Protein AF-A0A5B0HDE7-F1 (afdb_monomer)

Foldseek 3Di:
DDPPPPPVVQDKDKAKDFQPAPVVVLLLLLVLLLLVLLVVQQVDPPPPDRPADDPPSGPCNLNVLSVQVCVFVVLQYFHVVQVVVVHGRFAWEAEQVRPDTFGDIDITIHGPSSLVRLQVVLVVLVCCVVPPCPDPSVVSLQVSQCSSADPDDDRDGSVVSSLSSQLVSQNRPPDDDPLSVVLNVQRVPDDGPYHRYDDPVNVVSQVVNLVSNCVSRPPPPDSPRDD

Sequence (227 aa):
MSNDDAADDVVARRVLVPDLGDELTEVLRQVEELLLTLAAWEEEPDCPGPFVLPAPLAGRGALDALRRIQDILVPTQTPSEMLDRGAQVGPRLVGPDGRYEHMPLRAVAIAVADLDALAAAAAVLGHTVATRPDTELAEAIAAGTEAAAPTYGPAPAPGDIIERLARLHGLLDLAVSDDTRQLITVLDRAGTTEPVVLDDTTEAAYQRLADRMNVMWGDGAASRFLY

pLDDT: mean 88.0, std 14.29, range [36.31, 98.5]

Solvent-accessible surface area (backbone atoms only — not comparable to full-atom values): 12707 Å² total; per-residue (Å²): 140,79,83,76,77,76,71,73,79,73,62,58,44,81,34,71,42,72,50,55,20,58,61,53,53,49,52,54,50,31,54,47,38,26,41,50,40,44,40,51,53,47,66,48,86,85,51,100,59,82,52,76,57,59,82,34,51,33,93,39,47,27,47,56,28,51,49,59,49,43,71,61,48,56,79,52,34,37,47,61,78,38,49,79,71,78,41,69,58,61,41,52,32,23,40,68,86,63,81,50,62,36,71,35,72,42,77,43,76,46,49,48,68,36,52,53,28,48,50,47,33,34,51,54,53,47,50,32,58,74,74,38,62,93,34,72,66,29,49,41,45,47,54,6,26,53,70,32,32,54,98,75,70,75,56,60,56,56,66,54,56,38,49,51,49,45,25,50,46,47,47,68,61,57,78,90,44,72,45,56,53,51,52,43,56,54,57,71,70,45,60,70,81,52,68,41,67,30,49,73,69,55,42,55,29,46,53,58,48,34,54,54,44,37,69,41,65,48,90,84,75,76,71,84,53,72,102

Nearest PDB structures (foldseek):
  3i76-assembly3_C  TM=2.549E-01  e=4.611E+00  Bacillus subtilis
  3i76-assembly1_A  TM=2.465E-01  e=6.849E+00  Bacillus subtilis

Radius of gyration: 19.75 Å; Cα contacts (8 Å, |Δi|>4): 307; chains: 1; bounding box: 45×59×61 Å

Structure (mmCIF, N/CA/C/O backbone):
data_AF-A0A5B0HDE7-F1
#
_entry.id   AF-A0A5B0HDE7-F1
#
loop_
_atom_site.group_PDB
_atom_site.id
_atom_site.type_symbol
_atom_site.label_atom_id
_atom_site.label_alt_id
_atom_site.label_comp_id
_atom_site.label_asym_id
_atom_site.label_entity_id
_atom_site.label_seq_id
_atom_site.pdbx_PDB_ins_code
_atom_site.Cartn_x
_atom_site.Cartn_y
_atom_site.Cartn_z
_atom_site.occupancy
_atom_site.B_iso_or_equiv
_atom_site.auth_seq_id
_atom_site.auth_comp_id
_atom_site.auth_asym_id
_atom_site.auth_atom_id
_atom_site.pdbx_PDB_model_num
ATOM 1 N N . MET A 1 1 ? 8.471 -40.422 14.238 1.00 39.47 1 MET A N 1
ATOM 2 C CA . MET A 1 1 ? 8.325 -38.959 14.337 1.00 39.47 1 MET A CA 1
ATOM 3 C C . MET A 1 1 ? 9.003 -38.367 13.119 1.00 39.47 1 MET A C 1
ATOM 5 O O . MET A 1 1 ? 10.196 -38.110 13.168 1.00 39.47 1 MET A O 1
ATOM 9 N N . SER A 1 2 ? 8.265 -38.269 12.017 1.00 38.97 2 SER A N 1
ATOM 10 C CA . SER A 1 2 ? 8.652 -37.424 10.891 1.00 38.97 2 SER A CA 1
ATOM 11 C C . SER A 1 2 ? 7.744 -36.211 10.986 1.00 38.97 2 SER A C 1
ATOM 13 O O . SER A 1 2 ? 6.532 -36.362 10.850 1.00 38.97 2 SER A O 1
ATOM 15 N N . ASN A 1 3 ? 8.319 -35.065 11.343 1.00 40.31 3 ASN A N 1
ATOM 16 C CA . ASN A 1 3 ? 7.672 -33.780 11.133 1.00 40.31 3 ASN A CA 1
ATOM 17 C C . ASN A 1 3 ? 7.698 -33.551 9.625 1.00 40.31 3 ASN A C 1
ATOM 19 O O . ASN A 1 3 ? 8.753 -33.266 9.065 1.00 40.31 3 ASN A O 1
ATOM 23 N N . ASP A 1 4 ? 6.555 -33.776 8.987 1.00 41.12 4 ASP A N 1
ATOM 24 C CA . ASP A 1 4 ? 6.241 -33.134 7.719 1.00 41.12 4 ASP A CA 1
ATOM 25 C C . ASP A 1 4 ? 6.125 -31.641 8.043 1.00 41.12 4 ASP A C 1
ATOM 27 O O . ASP A 1 4 ? 5.147 -31.203 8.653 1.00 41.12 4 ASP A O 1
ATOM 31 N N . ASP A 1 5 ? 7.174 -30.885 7.722 1.00 40.81 5 ASP A N 1
ATOM 32 C CA . ASP A 1 5 ? 7.070 -29.444 7.522 1.00 40.81 5 ASP A CA 1
ATOM 33 C C . ASP A 1 5 ? 6.102 -29.256 6.353 1.00 40.81 5 ASP A C 1
ATOM 35 O O . ASP A 1 5 ? 6.481 -29.293 5.180 1.00 40.81 5 ASP A O 1
ATOM 39 N N . ALA A 1 6 ? 4.821 -29.094 6.677 1.00 39.97 6 ALA A N 1
ATOM 40 C CA . ALA A 1 6 ? 3.899 -28.407 5.800 1.00 39.97 6 ALA A CA 1
ATOM 41 C C . ALA A 1 6 ? 4.407 -26.966 5.716 1.00 39.97 6 ALA A C 1
ATOM 43 O O . ALA A 1 6 ? 4.020 -26.108 6.507 1.00 39.97 6 ALA A O 1
ATOM 44 N N . ALA A 1 7 ? 5.344 -26.726 4.796 1.00 45.28 7 ALA A N 1
ATOM 45 C CA . ALA A 1 7 ? 5.543 -25.408 4.236 1.00 45.28 7 ALA A CA 1
ATOM 46 C C . ALA A 1 7 ? 4.184 -25.020 3.654 1.00 45.28 7 ALA A C 1
ATOM 48 O O . ALA A 1 7 ? 3.805 -25.480 2.578 1.00 45.28 7 ALA A O 1
ATOM 49 N N . ASP A 1 8 ? 3.406 -24.297 4.454 1.00 45.91 8 ASP A N 1
ATOM 50 C CA . ASP A 1 8 ? 2.198 -23.630 4.011 1.00 45.91 8 ASP A CA 1
ATOM 51 C C . ASP A 1 8 ? 2.656 -22.758 2.845 1.00 45.91 8 ASP A C 1
ATOM 53 O O . ASP A 1 8 ? 3.470 -21.848 3.024 1.00 45.91 8 ASP A O 1
ATOM 57 N N . ASP A 1 9 ? 2.302 -23.167 1.629 1.00 55.75 9 ASP A N 1
ATOM 58 C CA . ASP A 1 9 ? 2.781 -22.542 0.404 1.00 55.75 9 ASP A CA 1
ATOM 59 C C . ASP A 1 9 ? 2.130 -21.161 0.358 1.00 55.75 9 ASP A C 1
ATOM 61 O O . ASP A 1 9 ? 0.981 -21.003 -0.062 1.00 55.75 9 ASP A O 1
ATOM 65 N N . VAL A 1 10 ? 2.815 -20.171 0.936 1.00 74.19 10 VAL A N 1
ATOM 66 C CA . VAL A 1 10 ? 2.314 -18.806 1.038 1.00 74.19 10 VAL A CA 1
ATOM 67 C C . VAL A 1 10 ? 2.105 -18.314 -0.384 1.00 74.19 10 VAL A C 1
ATOM 69 O O . VAL A 1 10 ? 3.058 -18.015 -1.105 1.00 74.19 10 VAL A O 1
ATOM 72 N N . VAL A 1 11 ? 0.839 -18.236 -0.795 1.00 88.94 11 VAL A N 1
ATOM 73 C CA . VAL A 1 11 ? 0.466 -17.757 -2.123 1.00 88.94 11 VAL A CA 1
ATOM 74 C C . VAL A 1 11 ? 0.867 -16.288 -2.216 1.00 88.94 11 VAL A C 1
ATOM 76 O O . VAL A 1 11 ? 0.200 -15.400 -1.681 1.00 88.94 11 VAL A O 1
ATOM 79 N N . ALA A 1 12 ? 1.991 -16.037 -2.880 1.00 91.44 12 ALA A N 1
ATOM 80 C CA . ALA A 1 12 ? 2.527 -14.707 -3.107 1.00 91.44 12 ALA A CA 1
ATOM 81 C C . ALA A 1 12 ? 2.224 -14.239 -4.530 1.00 91.44 12 ALA A C 1
ATOM 83 O O . ALA A 1 12 ? 2.326 -14.996 -5.499 1.00 91.44 12 ALA A O 1
ATOM 84 N N . ARG A 1 13 ? 1.889 -12.955 -4.667 1.00 92.50 13 ARG A N 1
ATOM 85 C CA . ARG A 1 13 ? 1.718 -12.299 -5.962 1.00 92.50 13 ARG A CA 1
ATOM 86 C C . ARG A 1 13 ? 2.885 -11.375 -6.268 1.00 92.50 13 ARG A C 1
ATOM 88 O O . ARG A 1 13 ? 3.421 -10.713 -5.383 1.00 92.50 13 ARG A O 1
ATOM 95 N N . ARG A 1 14 ? 3.254 -11.307 -7.547 1.00 94.56 14 ARG A N 1
ATOM 96 C CA . ARG A 1 14 ? 4.249 -10.355 -8.052 1.00 94.56 14 ARG A CA 1
ATOM 97 C C . ARG A 1 14 ? 3.569 -9.014 -8.316 1.00 94.56 14 ARG A C 1
ATOM 99 O O . ARG A 1 14 ? 2.634 -8.955 -9.111 1.00 94.56 14 ARG A O 1
ATOM 106 N N . VAL A 1 15 ? 4.046 -7.962 -7.661 1.00 94.31 15 VAL A N 1
ATOM 107 C CA . VAL A 1 15 ? 3.510 -6.597 -7.733 1.00 94.31 15 VAL A CA 1
ATOM 108 C C . VAL A 1 15 ? 4.609 -5.661 -8.220 1.00 94.31 15 VAL A C 1
ATOM 110 O O . VAL A 1 15 ? 5.767 -5.809 -7.831 1.00 94.31 15 VAL A O 1
ATOM 113 N N . LEU A 1 16 ? 4.251 -4.707 -9.080 1.00 95.19 16 LEU A N 1
ATOM 114 C CA . LEU A 1 16 ? 5.128 -3.601 -9.457 1.00 95.19 16 LEU A CA 1
ATOM 115 C C . LEU A 1 16 ? 4.849 -2.419 -8.539 1.00 95.19 16 LEU A C 1
ATOM 117 O O . LEU A 1 16 ? 3.719 -1.941 -8.478 1.00 95.19 16 LEU A O 1
ATOM 121 N N . VAL A 1 17 ? 5.881 -1.960 -7.846 1.00 94.44 17 VAL A N 1
ATOM 122 C CA . VAL A 1 17 ? 5.806 -0.871 -6.874 1.00 94.44 17 VAL A CA 1
ATOM 123 C C . VAL A 1 17 ? 6.596 0.315 -7.419 1.00 94.44 17 VAL A C 1
ATOM 125 O O . VAL A 1 17 ? 7.764 0.127 -7.777 1.00 94.44 17 VAL A O 1
ATOM 128 N N . PRO A 1 18 ? 5.994 1.512 -7.518 1.00 94.44 18 PRO A N 1
ATOM 129 C CA . PRO A 1 18 ? 6.734 2.717 -7.851 1.00 94.44 18 P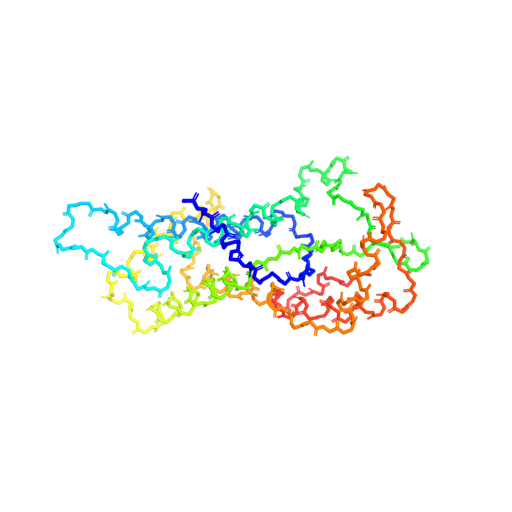RO A CA 1
ATOM 130 C C . PRO A 1 18 ? 7.637 3.153 -6.699 1.00 94.44 18 PRO A C 1
ATOM 132 O O . PRO A 1 18 ? 7.297 2.994 -5.526 1.00 94.44 18 PRO A O 1
ATOM 135 N N . ASP A 1 19 ? 8.785 3.720 -7.046 1.00 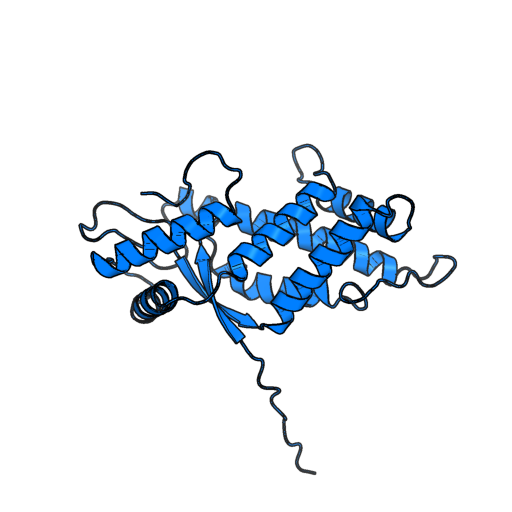93.69 19 ASP A N 1
ATOM 136 C CA . ASP A 1 19 ? 9.636 4.415 -6.088 1.00 93.69 19 ASP A CA 1
ATOM 137 C C . ASP A 1 19 ? 9.043 5.797 -5.783 1.00 93.69 19 ASP A C 1
ATOM 139 O O . ASP A 1 19 ? 9.194 6.748 -6.542 1.00 93.69 19 ASP A O 1
ATOM 143 N N . LEU A 1 20 ? 8.306 5.889 -4.685 1.00 93.06 20 LEU A N 1
ATOM 144 C CA . LEU A 1 20 ? 7.695 7.115 -4.176 1.00 93.06 20 LEU A CA 1
ATOM 145 C C . LEU A 1 20 ? 8.531 7.742 -3.049 1.00 93.06 20 LEU A C 1
ATOM 147 O O . LEU A 1 20 ? 8.117 8.744 -2.462 1.00 93.06 20 LEU A O 1
ATOM 151 N N . GLY A 1 21 ? 9.692 7.154 -2.743 1.00 93.06 21 GLY A N 1
ATOM 152 C CA . GLY A 1 21 ? 10.605 7.614 -1.707 1.00 93.06 21 GLY A CA 1
ATOM 153 C C . GLY A 1 21 ? 9.925 7.807 -0.353 1.00 93.06 21 GLY A C 1
ATOM 154 O O . GLY A 1 21 ? 9.192 6.942 0.136 1.00 93.06 21 GLY A O 1
ATOM 155 N N . ASP A 1 22 ? 10.161 8.979 0.236 1.00 91.44 22 ASP A N 1
ATOM 156 C CA . ASP A 1 22 ? 9.691 9.326 1.580 1.00 91.44 22 ASP A CA 1
ATOM 157 C C . ASP A 1 22 ? 8.159 9.386 1.699 1.00 91.44 22 ASP A C 1
ATOM 159 O O . ASP A 1 22 ? 7.612 9.266 2.790 1.00 91.44 22 ASP A O 1
ATOM 163 N N . GLU A 1 23 ? 7.436 9.548 0.588 1.00 91.38 23 GLU A N 1
ATOM 164 C CA . GLU A 1 23 ? 5.974 9.603 0.605 1.00 91.38 23 GLU A CA 1
ATOM 165 C C . GLU A 1 23 ? 5.359 8.251 0.984 1.00 91.38 23 GLU A C 1
ATOM 167 O O . GLU A 1 23 ? 4.483 8.185 1.848 1.00 91.38 23 GLU A O 1
ATOM 172 N N . LEU A 1 24 ? 5.818 7.161 0.355 1.00 93.12 24 LEU A N 1
ATOM 173 C CA . LEU A 1 24 ? 5.311 5.823 0.662 1.00 93.12 24 LEU A CA 1
ATOM 174 C C . LEU A 1 24 ? 5.738 5.393 2.063 1.00 93.12 24 LEU A C 1
ATOM 176 O O . LEU A 1 24 ? 4.930 4.822 2.797 1.00 93.12 24 LEU A O 1
ATOM 180 N N . THR A 1 25 ? 6.988 5.666 2.444 1.00 94.06 25 THR A N 1
ATOM 181 C CA . THR A 1 25 ? 7.496 5.292 3.768 1.00 94.06 25 THR A CA 1
ATOM 182 C C . THR A 1 25 ? 6.785 6.061 4.880 1.00 94.06 25 THR A C 1
ATOM 184 O O . THR A 1 25 ? 6.468 5.463 5.907 1.00 94.06 25 THR A O 1
ATOM 187 N N . GLU A 1 26 ? 6.428 7.328 4.664 1.00 92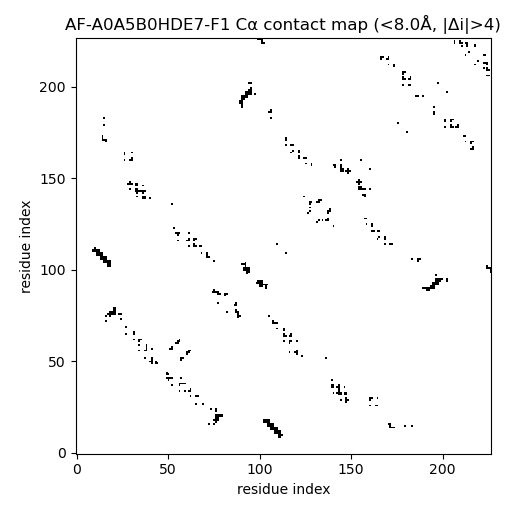.31 26 GLU A N 1
ATOM 188 C CA . GLU A 1 26 ? 5.633 8.104 5.617 1.00 92.31 26 GLU A CA 1
ATOM 189 C C . GLU A 1 26 ? 4.204 7.562 5.754 1.00 92.31 26 GLU A C 1
ATOM 191 O O . GLU A 1 26 ? 3.717 7.408 6.874 1.00 92.31 26 GLU A O 1
ATOM 196 N N . VAL A 1 27 ? 3.538 7.196 4.651 1.00 93.00 27 VAL A N 1
ATOM 197 C CA . VAL A 1 27 ? 2.214 6.545 4.717 1.00 93.00 27 VAL A CA 1
ATOM 198 C C . VAL A 1 27 ? 2.293 5.233 5.496 1.00 93.00 27 VAL A C 1
ATOM 200 O O . VAL A 1 27 ? 1.474 4.989 6.381 1.00 93.00 27 VAL A O 1
ATOM 203 N N . LEU A 1 28 ? 3.293 4.398 5.207 1.00 95.94 28 LEU A N 1
ATOM 204 C CA . LEU A 1 28 ? 3.505 3.137 5.916 1.00 95.94 28 LEU A CA 1
ATOM 205 C C . LEU A 1 28 ? 3.740 3.357 7.416 1.00 95.94 28 LEU A C 1
ATOM 207 O O . LEU A 1 28 ? 3.175 2.619 8.220 1.00 95.94 28 LEU A O 1
ATOM 211 N N . ARG A 1 29 ? 4.528 4.372 7.790 1.00 95.69 29 ARG A N 1
ATOM 212 C CA . ARG A 1 29 ? 4.791 4.743 9.188 1.00 95.69 29 ARG A CA 1
ATOM 213 C C . ARG A 1 29 ? 3.516 5.191 9.904 1.00 95.69 29 ARG A C 1
ATOM 215 O O . ARG A 1 29 ? 3.259 4.758 11.021 1.00 95.69 29 ARG A O 1
ATOM 222 N N . GLN A 1 30 ? 2.708 6.040 9.268 1.00 95.19 30 GLN A N 1
ATOM 223 C CA . GLN A 1 30 ? 1.456 6.542 9.845 1.00 95.19 30 GLN A CA 1
ATOM 224 C C . GLN A 1 30 ? 0.445 5.419 10.095 1.00 95.19 30 GLN A C 1
ATOM 226 O O . GLN A 1 30 ? -0.174 5.364 11.156 1.00 95.19 30 GLN A O 1
ATOM 231 N N . VAL A 1 31 ? 0.291 4.505 9.132 1.00 96.50 31 VAL A N 1
ATOM 232 C CA . VAL A 1 31 ? -0.585 3.338 9.301 1.00 96.50 31 VAL A CA 1
ATOM 233 C C . VAL A 1 31 ? -0.047 2.416 10.396 1.00 96.50 31 VAL A C 1
ATOM 235 O O . VAL A 1 31 ? -0.835 1.901 11.187 1.00 96.50 31 VAL A O 1
ATOM 238 N N . GLU A 1 32 ? 1.271 2.214 10.478 1.00 97.62 32 GLU A N 1
ATOM 239 C CA . GLU A 1 32 ? 1.854 1.387 11.536 1.00 97.62 32 GLU A CA 1
ATOM 240 C C . GLU A 1 32 ? 1.578 1.964 12.920 1.00 97.62 32 GLU A C 1
ATOM 242 O O . GLU A 1 32 ? 1.137 1.225 13.793 1.00 97.62 32 GLU A O 1
ATOM 247 N N . GLU A 1 33 ? 1.766 3.269 13.108 1.00 97.00 33 GLU A N 1
ATOM 248 C CA . GLU A 1 33 ? 1.521 3.938 14.388 1.00 97.00 33 GLU A CA 1
ATOM 249 C C . GLU A 1 33 ? 0.047 3.842 14.818 1.00 97.00 33 GLU A C 1
ATOM 251 O O . GLU A 1 33 ? -0.260 3.539 15.976 1.00 97.00 33 GLU A O 1
ATOM 256 N N . LEU A 1 34 ? -0.880 3.996 13.865 1.00 96.62 34 LEU A N 1
ATOM 257 C CA . LEU A 1 34 ? -2.303 3.755 14.100 1.00 96.62 34 LEU A CA 1
ATOM 258 C C . LEU A 1 34 ? -2.553 2.313 14.574 1.00 96.62 34 LEU A C 1
ATOM 260 O O . LEU A 1 34 ? -3.206 2.102 15.596 1.00 96.62 34 LEU A O 1
ATOM 264 N N . LEU A 1 35 ? -2.035 1.313 13.856 1.00 97.44 35 LEU A N 1
ATOM 265 C CA . LEU A 1 35 ? -2.240 -0.100 14.198 1.00 97.44 35 LEU A CA 1
ATOM 266 C C . LEU A 1 35 ? -1.532 -0.503 15.503 1.00 97.44 35 LEU A C 1
ATOM 268 O O . LEU A 1 35 ? -2.035 -1.359 16.231 1.00 97.44 35 LEU A O 1
ATOM 272 N N . LEU A 1 36 ? -0.394 0.117 15.818 1.00 97.19 36 LEU A N 1
ATOM 273 C CA . LEU A 1 36 ?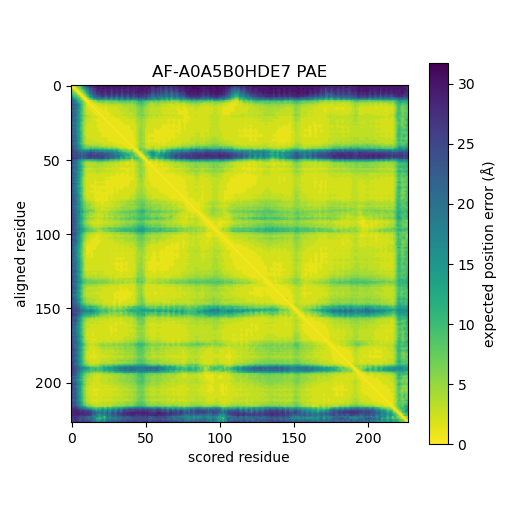 0.315 -0.043 17.085 1.00 97.19 36 LEU A CA 1
ATOM 274 C C . LEU A 1 36 ? -0.503 0.478 18.256 1.00 97.19 36 LEU A C 1
ATOM 276 O O . LEU A 1 36 ? -0.614 -0.208 19.270 1.00 97.19 36 LEU A O 1
ATOM 280 N N . THR A 1 37 ? -1.110 1.652 18.097 1.00 95.50 37 THR A N 1
ATOM 281 C CA . THR A 1 37 ? -1.981 2.222 19.124 1.00 95.50 37 THR A CA 1
ATOM 282 C C . THR A 1 37 ? -3.183 1.317 19.374 1.00 95.50 37 THR A C 1
ATOM 284 O O . THR A 1 37 ? -3.487 1.011 20.521 1.00 95.50 37 THR A O 1
ATOM 287 N N . LEU A 1 38 ? -3.817 0.800 18.317 1.00 95.00 38 LEU A N 1
ATOM 288 C CA . LEU A 1 38 ? -4.924 -0.151 18.459 1.00 95.00 38 LEU A CA 1
ATOM 289 C C . LEU A 1 38 ? -4.499 -1.424 19.204 1.00 95.00 38 LEU A C 1
ATOM 291 O O . LEU A 1 38 ? -5.200 -1.857 20.115 1.00 95.00 38 LEU A O 1
ATOM 295 N N . ALA A 1 39 ? -3.343 -1.998 18.860 1.00 94.62 39 ALA A N 1
ATOM 296 C CA . ALA A 1 39 ? -2.812 -3.164 19.563 1.00 94.62 39 ALA A CA 1
ATOM 297 C C . ALA A 1 39 ? -2.553 -2.871 21.051 1.00 94.62 39 ALA A C 1
ATOM 299 O O . ALA A 1 39 ? -2.894 -3.688 21.900 1.00 94.62 39 ALA A O 1
ATOM 300 N N . ALA A 1 40 ? -2.013 -1.693 21.378 1.00 92.81 40 ALA A N 1
ATOM 301 C CA . ALA A 1 40 ? -1.776 -1.291 22.763 1.00 92.81 40 ALA A CA 1
ATOM 302 C C . ALA A 1 40 ? -3.078 -1.182 23.573 1.00 92.81 40 ALA A C 1
ATOM 304 O O . ALA A 1 40 ? -3.101 -1.588 24.730 1.00 92.81 40 ALA A O 1
ATOM 305 N N . TRP A 1 41 ? -4.160 -0.691 22.961 1.00 91.12 41 TRP A N 1
ATOM 306 C CA . TRP A 1 41 ? -5.479 -0.636 23.599 1.00 91.12 41 TRP A CA 1
ATOM 307 C C . TRP A 1 41 ? -6.056 -2.031 23.875 1.00 91.12 41 TRP A C 1
ATOM 309 O O . TRP A 1 41 ? -6.665 -2.247 24.917 1.00 91.12 41 TRP A O 1
ATOM 319 N N . GLU A 1 42 ? -5.871 -2.993 22.964 1.00 90.25 42 GLU A N 1
ATOM 320 C CA . GLU A 1 42 ? -6.303 -4.387 23.182 1.00 90.25 42 GLU A CA 1
ATOM 321 C C . GLU A 1 42 ? -5.501 -5.069 24.307 1.00 90.25 42 GLU A C 1
ATOM 323 O O . GLU A 1 42 ? -6.026 -5.916 25.032 1.00 90.25 42 GLU A O 1
ATOM 328 N N . GLU A 1 43 ? -4.233 -4.684 24.468 1.00 87.56 43 GLU A N 1
ATOM 329 C CA . GLU A 1 43 ? -3.313 -5.218 25.476 1.00 87.56 43 GLU A CA 1
ATOM 330 C C . GLU A 1 43 ? -3.418 -4.509 26.845 1.00 87.56 43 GLU A C 1
ATOM 332 O O . GLU A 1 43 ? -2.796 -4.970 27.808 1.00 87.56 43 GLU A O 1
ATOM 337 N N . GLU A 1 44 ? -4.193 -3.422 26.968 1.00 82.62 44 GLU A N 1
ATOM 338 C CA . GLU A 1 44 ? -4.274 -2.623 28.195 1.00 82.62 44 GLU A CA 1
ATOM 339 C C . GLU A 1 44 ? -5.003 -3.385 29.327 1.00 82.62 44 GLU A C 1
ATOM 341 O O . GLU A 1 44 ? -6.200 -3.674 29.233 1.00 82.62 44 GLU A O 1
ATOM 346 N N . PRO A 1 45 ? -4.309 -3.728 30.433 1.00 63.31 45 PRO A N 1
ATOM 347 C CA . PRO A 1 45 ? -4.837 -4.648 31.443 1.00 63.31 45 PRO A CA 1
ATOM 348 C C . PRO A 1 45 ? -5.874 -4.021 32.390 1.00 63.31 45 PRO A C 1
ATOM 350 O O . PRO A 1 45 ? -6.580 -4.761 33.078 1.00 63.31 45 PRO A O 1
ATOM 353 N N . ASP A 1 46 ? -5.959 -2.687 32.445 1.00 65.25 46 ASP A N 1
ATOM 354 C CA . ASP A 1 46 ? -6.694 -1.942 33.478 1.00 65.25 46 ASP A CA 1
ATOM 355 C C . ASP A 1 46 ? -8.018 -1.312 32.986 1.00 65.25 46 ASP A C 1
ATOM 357 O O . ASP A 1 46 ? -8.714 -0.639 33.754 1.00 65.25 46 ASP A O 1
ATOM 361 N N . CYS A 1 47 ? -8.424 -1.560 31.735 1.00 59.56 47 CYS A N 1
ATOM 362 C CA . CYS A 1 47 ? -9.735 -1.149 31.225 1.00 59.56 47 CYS A CA 1
ATOM 363 C C . CYS A 1 47 ? -10.867 -2.036 31.794 1.00 59.56 47 CYS A C 1
ATOM 365 O O . CYS A 1 47 ? -10.682 -3.242 31.989 1.00 59.56 47 CYS A O 1
ATOM 367 N N . PRO A 1 48 ? -12.062 -1.481 32.090 1.00 54.31 48 PRO A N 1
ATOM 368 C CA . PRO A 1 48 ? -13.191 -2.236 32.635 1.00 54.31 48 PRO A CA 1
ATOM 369 C C . PRO A 1 48 ? -13.814 -3.167 31.575 1.00 54.31 48 PRO A C 1
ATOM 371 O O . PRO A 1 48 ? -14.881 -2.899 31.032 1.00 54.31 48 PRO A O 1
ATOM 374 N N . GLY A 1 49 ? -13.148 -4.297 31.327 1.00 59.69 49 GLY A N 1
ATOM 375 C CA . GLY A 1 49 ? -13.467 -5.290 30.298 1.00 59.69 49 GLY A CA 1
ATOM 376 C C . GLY A 1 49 ? -12.391 -5.319 29.204 1.00 59.69 49 GLY A C 1
ATOM 377 O O . GLY A 1 49 ? -11.823 -4.272 28.906 1.00 59.69 49 GLY A O 1
ATOM 378 N N . PRO A 1 50 ? -12.077 -6.490 28.613 1.00 67.19 50 PRO A N 1
ATOM 379 C CA . PRO A 1 50 ? -11.091 -6.548 27.541 1.00 67.19 50 PRO A CA 1
ATOM 380 C C . PRO A 1 50 ? -11.630 -5.755 26.348 1.00 67.19 50 PRO A C 1
ATOM 382 O O . PRO A 1 50 ? -12.698 -6.083 25.823 1.00 67.19 50 PRO A O 1
ATOM 385 N N . PHE A 1 51 ? -10.917 -4.711 25.931 1.00 82.06 51 PHE A N 1
ATOM 386 C CA . PHE A 1 51 ? -11.192 -4.034 24.672 1.00 82.06 51 PHE A CA 1
ATOM 387 C C . PHE A 1 51 ? -10.851 -5.007 23.538 1.00 82.06 51 PHE A C 1
ATOM 389 O O . PHE A 1 51 ? -9.692 -5.211 23.198 1.00 82.06 51 PHE A O 1
ATOM 396 N N . VAL A 1 52 ? -11.866 -5.693 23.007 1.00 87.25 52 VAL A N 1
ATOM 397 C CA . VAL A 1 52 ? -11.680 -6.707 21.961 1.00 87.25 52 VAL A CA 1
ATOM 398 C C . VAL A 1 52 ? -11.815 -6.049 20.601 1.00 87.25 52 VAL A C 1
ATOM 400 O O . VAL A 1 52 ? -12.907 -5.626 20.204 1.00 87.25 52 VAL A O 1
ATOM 403 N N . LEU A 1 53 ? -10.715 -6.012 19.857 1.00 92.19 53 LEU A N 1
ATOM 404 C CA . LEU A 1 53 ? -10.739 -5.538 18.485 1.00 92.19 53 LEU A CA 1
ATOM 405 C C . LEU A 1 53 ? -11.465 -6.547 17.576 1.00 92.19 53 LEU A C 1
ATOM 407 O O . LEU A 1 53 ? -11.474 -7.754 17.826 1.00 92.19 53 LEU A O 1
ATOM 411 N N . PRO A 1 54 ? -12.096 -6.093 16.484 1.00 94.44 54 PRO A N 1
ATOM 412 C CA . PRO A 1 54 ? -12.559 -6.991 15.434 1.00 94.44 54 PRO A CA 1
ATOM 413 C C . PRO A 1 54 ? -11.377 -7.518 14.606 1.00 94.44 54 PRO A C 1
ATOM 415 O O . PRO A 1 54 ? -10.378 -6.827 14.407 1.00 94.44 54 PRO A O 1
ATOM 418 N N . ALA A 1 55 ? -11.502 -8.717 14.036 1.00 94.06 55 ALA A N 1
ATOM 419 C CA . ALA A 1 55 ? -10.571 -9.159 12.997 1.00 94.06 55 ALA A CA 1
ATOM 420 C C . ALA A 1 55 ? -10.649 -8.221 11.766 1.00 94.06 55 ALA A C 1
ATOM 422 O O . ALA A 1 55 ? -11.749 -7.774 11.425 1.00 94.06 55 ALA A O 1
ATOM 423 N N . PRO A 1 56 ? -9.527 -7.929 11.080 1.00 96.06 56 PRO A N 1
ATOM 424 C CA . PRO A 1 56 ? -8.170 -8.438 11.323 1.00 96.06 56 PRO A CA 1
ATOM 425 C C . PRO A 1 56 ? -7.328 -7.586 12.298 1.00 96.06 56 PRO A C 1
ATOM 427 O O . PRO A 1 56 ? -6.127 -7.811 12.406 1.00 96.06 56 PRO A O 1
ATOM 430 N N . LEU A 1 57 ? -7.911 -6.593 12.978 1.00 96.81 57 LEU A N 1
ATOM 431 C CA . LEU A 1 57 ? -7.181 -5.727 13.916 1.00 96.81 57 LEU A CA 1
ATOM 432 C C . LEU A 1 57 ? -6.783 -6.485 15.194 1.00 96.81 57 LEU A C 1
ATOM 434 O O . LEU A 1 57 ? -5.697 -6.266 15.722 1.00 96.81 57 LEU A O 1
ATOM 438 N N . ALA A 1 58 ? -7.644 -7.405 15.636 1.00 94.94 58 ALA A N 1
ATOM 439 C CA . ALA A 1 58 ? -7.409 -8.267 16.791 1.00 94.94 58 ALA A CA 1
ATOM 440 C C . ALA A 1 58 ? -6.126 -9.090 16.688 1.00 94.94 58 ALA A C 1
ATOM 442 O O . ALA A 1 58 ? -5.782 -9.606 15.617 1.00 94.94 58 ALA A O 1
ATOM 443 N N . GLY A 1 59 ? -5.450 -9.264 17.823 1.00 93.94 59 GLY A N 1
ATOM 444 C CA . GLY A 1 59 ? -4.253 -10.089 17.938 1.00 93.94 59 GLY A CA 1
ATOM 445 C C . GLY A 1 59 ? -3.125 -9.623 17.022 1.00 93.94 59 GLY A C 1
ATOM 446 O O . GLY A 1 59 ? -2.316 -10.444 16.597 1.00 93.94 59 GLY A O 1
ATOM 447 N N . ARG A 1 60 ? -3.094 -8.324 16.687 1.00 96.56 60 ARG A N 1
ATOM 448 C CA . ARG A 1 60 ? -2.083 -7.689 15.825 1.00 96.56 60 ARG A CA 1
ATOM 449 C C . ARG A 1 60 ? -2.076 -8.179 14.372 1.00 96.56 60 ARG A C 1
ATOM 451 O O . ARG A 1 60 ? -1.134 -7.875 13.647 1.00 96.56 60 ARG A O 1
ATOM 458 N N . GLY A 1 61 ? -3.121 -8.865 13.901 1.00 97.50 61 GLY A N 1
ATOM 459 C CA . GLY A 1 61 ? -3.141 -9.480 12.565 1.00 97.50 61 GLY A CA 1
ATOM 460 C C . GLY A 1 61 ? -2.825 -8.503 11.422 1.00 97.50 61 GLY A C 1
ATOM 461 O O . GLY A 1 61 ? -1.943 -8.762 10.602 1.00 97.50 61 GLY A O 1
ATOM 462 N N . ALA A 1 62 ? -3.497 -7.350 11.397 1.00 97.88 62 ALA A N 1
ATOM 463 C CA . ALA A 1 62 ? -3.250 -6.295 10.413 1.00 97.88 62 ALA A CA 1
ATOM 464 C C . ALA A 1 62 ? -1.877 -5.617 10.586 1.00 97.88 62 ALA A C 1
ATOM 466 O O . ALA A 1 62 ? -1.236 -5.278 9.593 1.00 97.88 62 ALA A O 1
ATOM 467 N N . LEU A 1 63 ? -1.413 -5.436 11.828 1.00 98.31 63 LEU A N 1
ATOM 468 C CA . LEU A 1 63 ? -0.107 -4.834 12.124 1.00 98.31 63 LEU A CA 1
ATOM 469 C C . LEU A 1 63 ? 1.037 -5.725 11.628 1.00 98.31 63 LEU A C 1
ATOM 471 O O . LEU A 1 63 ? 1.973 -5.246 10.992 1.00 98.31 63 LEU A O 1
ATOM 475 N N . ASP A 1 64 ? 0.950 -7.026 11.880 1.00 98.50 64 ASP A N 1
ATOM 476 C CA . ASP A 1 64 ? 1.966 -7.980 11.451 1.00 98.50 64 ASP A CA 1
ATOM 477 C C . ASP A 1 64 ? 1.987 -8.124 9.922 1.00 98.50 64 ASP A C 1
ATOM 479 O O . ASP A 1 64 ? 3.063 -8.233 9.331 1.00 98.50 64 ASP A O 1
ATOM 483 N N . ALA A 1 65 ? 0.819 -8.074 9.269 1.00 98.19 65 ALA A N 1
ATOM 484 C CA . ALA A 1 65 ? 0.722 -8.015 7.810 1.00 98.19 65 ALA A CA 1
ATOM 485 C C . ALA A 1 65 ? 1.372 -6.744 7.243 1.00 98.19 65 ALA A C 1
ATOM 487 O O . ALA A 1 65 ? 2.166 -6.825 6.303 1.00 98.19 65 ALA A O 1
ATOM 488 N N . LEU A 1 66 ? 1.099 -5.578 7.843 1.00 98.25 66 LEU A N 1
ATOM 489 C CA . LEU A 1 66 ? 1.720 -4.318 7.436 1.00 98.25 66 LEU A CA 1
ATOM 490 C C . LEU A 1 66 ? 3.243 -4.385 7.542 1.00 98.25 66 LEU A C 1
ATOM 492 O O . LEU A 1 66 ? 3.923 -3.981 6.607 1.00 98.25 66 LEU A O 1
ATOM 496 N N . ARG A 1 67 ? 3.781 -4.913 8.643 1.00 98.50 67 ARG A N 1
ATOM 497 C CA . ARG A 1 67 ? 5.233 -5.011 8.862 1.00 98.50 67 ARG A CA 1
ATOM 498 C C . ARG A 1 67 ? 5.923 -5.905 7.848 1.00 98.50 67 ARG A C 1
ATOM 500 O O . ARG A 1 67 ? 6.939 -5.515 7.285 1.00 98.50 67 ARG A O 1
ATOM 507 N N . ARG A 1 68 ? 5.330 -7.060 7.533 1.00 98.44 68 ARG A N 1
ATOM 508 C CA . ARG A 1 68 ? 5.833 -7.917 6.447 1.00 98.44 68 ARG A CA 1
ATOM 509 C C . ARG A 1 68 ? 5.840 -7.181 5.109 1.00 98.44 68 ARG A C 1
ATOM 511 O O . ARG A 1 68 ? 6.800 -7.290 4.354 1.00 98.44 68 ARG A O 1
ATOM 518 N N . ILE A 1 69 ? 4.796 -6.401 4.825 1.00 98.06 69 ILE A N 1
ATOM 519 C CA . ILE A 1 69 ? 4.740 -5.559 3.626 1.00 98.06 69 ILE A CA 1
ATOM 520 C C . ILE A 1 69 ? 5.810 -4.458 3.679 1.00 98.06 69 ILE A C 1
ATOM 522 O O . ILE A 1 69 ? 6.504 -4.252 2.690 1.00 98.06 69 ILE A O 1
ATOM 526 N N . GLN A 1 70 ? 6.009 -3.782 4.809 1.00 98.06 70 GLN A N 1
ATOM 527 C CA . GLN A 1 70 ? 7.051 -2.765 4.977 1.00 98.06 70 GLN A CA 1
ATOM 528 C C . GLN A 1 70 ? 8.455 -3.335 4.738 1.00 98.06 70 GLN A C 1
ATOM 530 O O . GLN A 1 70 ? 9.221 -2.723 3.997 1.00 98.06 70 GLN A O 1
ATOM 535 N N . ASP A 1 71 ? 8.767 -4.517 5.279 1.00 98.25 71 ASP A N 1
ATOM 536 C CA . ASP A 1 71 ? 10.053 -5.200 5.069 1.00 98.25 71 ASP A CA 1
ATOM 537 C C . ASP A 1 71 ? 10.340 -5.456 3.579 1.00 98.25 71 ASP A C 1
ATOM 539 O O . ASP A 1 71 ? 11.495 -5.484 3.150 1.00 98.25 71 ASP A O 1
ATOM 543 N N . ILE A 1 72 ? 9.285 -5.606 2.774 1.00 97.94 72 ILE A N 1
ATOM 544 C CA . ILE A 1 72 ? 9.364 -5.765 1.320 1.00 97.94 72 ILE A CA 1
ATOM 545 C C . ILE A 1 72 ? 9.467 -4.407 0.613 1.00 97.94 72 ILE A C 1
ATOM 547 O O . ILE A 1 72 ? 10.242 -4.266 -0.333 1.00 97.94 72 ILE A O 1
ATOM 551 N N . LEU A 1 73 ? 8.670 -3.418 1.028 1.00 97.06 73 LEU A N 1
ATOM 552 C CA . LEU A 1 73 ? 8.531 -2.146 0.320 1.00 97.06 73 LEU A CA 1
ATOM 553 C C . LEU A 1 73 ? 9.642 -1.152 0.651 1.00 97.06 73 LEU A C 1
ATOM 555 O O . LEU A 1 73 ? 10.175 -0.541 -0.268 1.00 97.06 73 LEU A O 1
ATOM 559 N N . VAL A 1 74 ? 10.033 -0.984 1.914 1.00 96.62 74 VAL A N 1
ATOM 560 C CA . VAL A 1 74 ? 11.030 0.023 2.326 1.00 96.62 74 VAL A CA 1
ATOM 561 C C . VAL A 1 74 ? 12.352 -0.109 1.551 1.00 96.62 74 VAL A C 1
ATOM 563 O O . VAL A 1 74 ? 12.830 0.906 1.046 1.00 96.62 74 VAL A O 1
ATOM 566 N N . PRO A 1 75 ? 12.913 -1.316 1.326 1.00 95.75 75 PRO A N 1
ATOM 567 C CA . PRO A 1 75 ? 14.132 -1.475 0.530 1.00 95.75 75 PRO A CA 1
ATOM 568 C C . PRO A 1 75 ? 13.990 -1.129 -0.957 1.00 95.75 75 PRO A C 1
ATOM 570 O O . PRO A 1 75 ? 14.987 -1.179 -1.669 1.00 95.75 75 PRO A O 1
ATOM 573 N N . THR A 1 76 ? 12.779 -0.844 -1.447 1.00 94.25 76 THR A N 1
ATOM 574 C CA . THR A 1 76 ? 12.510 -0.453 -2.842 1.00 94.25 76 THR A CA 1
ATOM 575 C C . THR A 1 76 ? 12.417 1.053 -3.045 1.00 94.25 76 THR A C 1
ATOM 577 O O . THR A 1 76 ? 12.408 1.491 -4.193 1.00 94.25 76 THR A O 1
ATOM 580 N N . GLN A 1 77 ? 12.339 1.820 -1.956 1.00 95.75 77 GLN A N 1
ATOM 581 C CA . GLN A 1 77 ? 12.120 3.260 -1.984 1.00 95.75 77 GLN A CA 1
ATOM 582 C C . GLN A 1 77 ? 13.450 3.996 -1.851 1.00 95.75 77 GLN A C 1
ATOM 584 O O . GLN A 1 77 ? 14.271 3.642 -1.005 1.00 95.75 77 GLN A O 1
ATOM 589 N N . THR A 1 78 ? 13.662 5.030 -2.659 1.00 94.19 78 THR A N 1
ATOM 590 C CA . THR A 1 78 ? 14.832 5.898 -2.562 1.00 94.19 78 THR A CA 1
ATOM 591 C C . THR A 1 78 ? 14.536 7.060 -1.610 1.00 94.19 78 THR A C 1
ATOM 593 O O . THR A 1 78 ? 13.726 7.925 -1.945 1.00 94.19 78 THR A O 1
ATOM 596 N N . PRO A 1 79 ? 15.214 7.151 -0.450 1.00 94.50 79 PRO A N 1
ATOM 597 C CA . PRO A 1 79 ? 15.067 8.292 0.451 1.00 94.50 79 PRO A CA 1
ATOM 598 C C . PRO A 1 79 ? 15.548 9.591 -0.206 1.00 94.50 79 PRO A C 1
ATOM 600 O O . PRO A 1 79 ? 16.542 9.571 -0.945 1.00 94.50 79 PRO A O 1
ATOM 603 N N . SER A 1 80 ? 14.934 10.734 0.118 1.00 91.06 80 SER A N 1
ATOM 604 C CA . SER A 1 80 ? 15.319 12.023 -0.494 1.00 91.06 80 SER A CA 1
ATOM 605 C C . SER A 1 80 ? 16.800 12.357 -0.280 1.00 91.06 80 SER A C 1
ATOM 607 O O . SER A 1 80 ? 17.474 12.833 -1.190 1.00 91.06 80 SER A O 1
ATOM 609 N N . GLU A 1 81 ? 17.366 11.993 0.874 1.00 92.81 81 GLU A N 1
ATOM 610 C CA . GLU A 1 81 ? 18.791 12.192 1.171 1.00 92.81 81 GLU A CA 1
ATOM 611 C C . GLU A 1 81 ? 19.738 11.429 0.225 1.00 92.81 81 GLU A C 1
ATOM 613 O O . GLU A 1 81 ? 20.916 11.777 0.092 1.00 92.81 81 GLU A O 1
ATOM 618 N N . MET A 1 82 ? 19.288 10.326 -0.380 1.00 93.31 82 MET A N 1
ATOM 619 C CA . MET A 1 82 ? 20.054 9.622 -1.412 1.00 93.31 82 MET A CA 1
ATOM 620 C C . MET A 1 82 ? 19.942 10.340 -2.755 1.00 93.31 82 MET A C 1
ATOM 622 O O . MET A 1 82 ? 20.973 10.543 -3.402 1.00 93.31 82 MET A O 1
ATOM 626 N N . LEU A 1 83 ? 18.736 10.783 -3.124 1.00 88.75 83 LEU A N 1
ATOM 627 C CA . LEU A 1 83 ? 18.500 11.548 -4.352 1.00 88.75 83 LEU A CA 1
ATOM 628 C C . LEU A 1 83 ? 19.327 12.838 -4.378 1.00 88.75 83 LEU A C 1
ATOM 630 O O . LEU A 1 83 ? 19.978 13.119 -5.383 1.00 88.75 83 LEU A O 1
ATOM 634 N N . ASP A 1 84 ? 19.412 13.556 -3.255 1.00 90.19 84 ASP A N 1
ATOM 635 C CA . ASP A 1 84 ? 20.234 14.768 -3.108 1.00 90.19 84 ASP A CA 1
ATOM 636 C C . ASP A 1 84 ? 21.731 14.515 -3.360 1.00 90.19 84 ASP A C 1
ATOM 638 O O . ASP A 1 84 ? 22.483 15.415 -3.742 1.00 90.19 84 ASP A O 1
ATOM 642 N N . ARG A 1 85 ? 22.180 13.269 -3.172 1.00 92.62 85 ARG A N 1
ATOM 643 C CA . ARG A 1 85 ? 23.551 12.815 -3.449 1.00 92.62 85 ARG A CA 1
ATOM 644 C C . ARG A 1 85 ? 23.715 12.211 -4.847 1.00 92.62 85 ARG A C 1
ATOM 646 O O . ARG A 1 85 ? 24.794 11.710 -5.160 1.00 92.62 85 ARG A O 1
ATOM 653 N N . GLY A 1 86 ? 22.676 12.248 -5.681 1.00 88.38 86 GLY A N 1
ATOM 654 C CA . GLY A 1 86 ? 22.658 11.631 -7.008 1.00 88.38 86 GLY A CA 1
ATOM 655 C C . GLY A 1 86 ? 22.658 10.101 -6.969 1.00 88.38 86 GLY A C 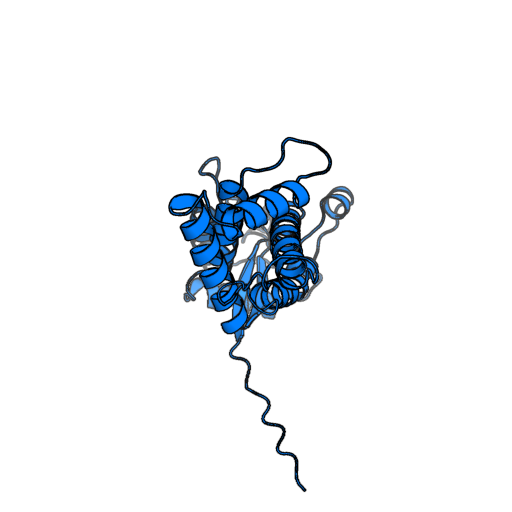1
ATOM 656 O O . GLY A 1 86 ? 23.120 9.468 -7.917 1.00 88.38 86 GLY A O 1
ATOM 657 N N . ALA A 1 87 ? 22.197 9.506 -5.866 1.00 89.19 87 ALA A N 1
ATOM 658 C CA . ALA A 1 87 ? 22.087 8.066 -5.682 1.00 89.19 87 ALA A CA 1
ATOM 659 C C . ALA A 1 87 ? 20.618 7.631 -5.654 1.00 89.19 87 ALA A C 1
ATOM 661 O O . ALA A 1 87 ? 19.743 8.384 -5.237 1.00 89.19 87 ALA A O 1
ATOM 662 N N . GLN A 1 88 ? 20.363 6.384 -6.047 1.00 89.88 88 GLN A N 1
ATOM 663 C CA . GLN A 1 88 ? 19.038 5.783 -5.965 1.00 89.88 88 GLN A CA 1
ATOM 664 C C . GLN A 1 88 ? 19.106 4.292 -5.664 1.00 89.88 88 GLN A C 1
ATOM 666 O O . GLN A 1 88 ? 20.133 3.641 -5.881 1.00 89.88 88 GLN A O 1
ATOM 671 N N . VAL A 1 89 ? 18.000 3.749 -5.173 1.00 89.50 89 VAL A N 1
ATOM 672 C CA . VAL A 1 89 ? 17.836 2.317 -4.959 1.00 89.50 89 VAL A CA 1
ATOM 673 C C . VAL A 1 89 ? 17.529 1.646 -6.289 1.00 89.50 89 VAL A C 1
ATOM 675 O O . VAL A 1 89 ? 16.498 1.915 -6.890 1.00 89.50 89 VAL A O 1
ATOM 678 N N . GLY A 1 90 ? 18.377 0.715 -6.728 1.00 88.12 90 GLY A N 1
ATOM 679 C CA . GLY A 1 90 ? 18.149 -0.094 -7.930 1.00 88.12 90 GLY A CA 1
ATOM 680 C C . GLY A 1 90 ? 18.314 0.662 -9.259 1.00 88.12 90 GLY A C 1
ATOM 681 O O . GLY A 1 90 ? 18.649 1.851 -9.288 1.00 88.12 90 GLY A O 1
ATOM 682 N N . PRO A 1 91 ? 18.090 -0.024 -10.392 1.00 89.69 91 PRO A N 1
ATOM 683 C CA . PRO A 1 91 ? 18.403 0.526 -11.702 1.00 89.69 91 PRO A CA 1
ATOM 684 C C . PRO A 1 91 ? 17.426 1.635 -12.113 1.00 89.69 91 PRO A C 1
ATOM 686 O O . PRO A 1 91 ? 16.239 1.627 -11.761 1.00 89.69 91 PRO A O 1
ATOM 689 N N . ARG A 1 92 ? 17.949 2.593 -12.881 1.00 91.94 92 ARG A N 1
ATOM 690 C CA . ARG A 1 92 ? 17.171 3.645 -13.552 1.00 91.94 92 ARG A CA 1
ATOM 691 C C . ARG A 1 92 ? 16.285 3.022 -14.621 1.00 91.94 92 ARG A C 1
ATOM 693 O O . ARG A 1 92 ? 16.698 2.045 -15.243 1.00 91.94 92 ARG A O 1
ATOM 700 N N . LEU A 1 93 ? 15.103 3.581 -14.849 1.00 93.25 93 LEU A N 1
ATOM 701 C CA . LEU A 1 93 ? 14.203 3.142 -15.914 1.00 93.25 93 LEU A CA 1
ATOM 702 C C . LEU A 1 93 ? 14.143 4.243 -16.965 1.00 93.25 93 LEU A C 1
ATOM 704 O O . LEU A 1 93 ? 13.615 5.312 -16.692 1.00 93.25 93 LEU A O 1
ATOM 708 N N . VAL A 1 94 ? 14.723 4.023 -18.138 1.00 94.81 94 VAL A N 1
ATOM 709 C CA . VAL A 1 94 ? 14.859 5.074 -19.156 1.00 94.81 94 VAL A CA 1
ATOM 710 C C . VAL A 1 94 ? 14.054 4.741 -20.402 1.00 94.81 94 VAL A C 1
ATOM 712 O O . VAL A 1 94 ? 13.897 3.567 -20.750 1.00 94.81 94 VAL A O 1
ATOM 715 N N . GLY A 1 95 ? 13.553 5.785 -21.061 1.00 93.81 95 GLY A N 1
ATOM 716 C CA . GLY A 1 95 ? 12.801 5.650 -22.304 1.00 93.81 95 GLY A CA 1
ATOM 717 C C . GLY A 1 95 ? 13.646 5.064 -23.448 1.00 93.81 95 GLY A C 1
ATOM 718 O O . GLY A 1 95 ? 14.870 4.938 -23.315 1.00 93.81 95 GLY A O 1
ATOM 719 N N . PRO A 1 96 ? 13.034 4.741 -24.598 1.00 93.44 96 PRO A N 1
ATOM 720 C CA . PRO A 1 96 ? 13.700 4.045 -25.705 1.00 93.44 96 PRO A CA 1
ATOM 721 C C . PRO A 1 96 ? 14.883 4.783 -26.318 1.00 93.44 96 PRO A C 1
ATOM 723 O O . PRO A 1 96 ? 15.820 4.160 -26.822 1.00 93.44 96 PRO A O 1
ATOM 726 N N . ASP A 1 97 ? 14.879 6.113 -26.258 1.00 90.56 97 ASP A N 1
ATOM 727 C CA . ASP A 1 97 ? 15.989 6.942 -26.724 1.00 90.56 97 ASP A CA 1
ATOM 728 C C . ASP A 1 97 ? 17.073 7.177 -25.653 1.00 90.56 97 ASP A C 1
ATOM 730 O O . ASP A 1 97 ? 18.103 7.799 -25.938 1.00 90.56 97 ASP A O 1
ATOM 734 N N . GLY A 1 98 ? 16.8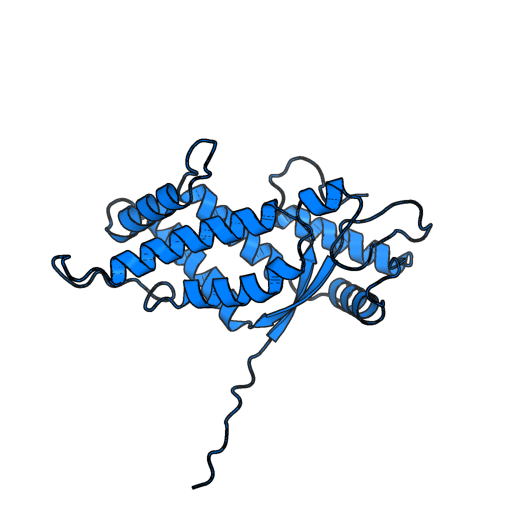47 6.687 -24.428 1.00 88.81 98 GLY A N 1
ATOM 735 C CA . GLY A 1 98 ? 17.709 6.842 -23.260 1.00 88.81 98 GLY A CA 1
ATOM 736 C C . GLY A 1 98 ? 17.828 8.276 -22.734 1.00 88.81 98 GLY A C 1
ATOM 737 O O . GLY A 1 98 ? 18.711 8.541 -21.915 1.00 88.81 98 GLY A O 1
ATOM 738 N N . ARG A 1 99 ? 17.011 9.222 -23.216 1.00 89.06 99 ARG A N 1
ATOM 739 C CA . ARG A 1 99 ? 17.164 10.657 -22.912 1.00 89.06 99 ARG A CA 1
ATOM 740 C C . ARG A 1 99 ? 16.391 11.114 -21.689 1.00 89.06 99 ARG A C 1
ATOM 742 O O . ARG A 1 99 ? 16.784 12.105 -21.077 1.00 89.06 99 ARG A O 1
ATOM 749 N N . TYR A 1 100 ? 15.314 10.423 -21.352 1.00 89.19 100 TYR A N 1
ATOM 750 C CA . TYR A 1 100 ? 14.482 10.714 -20.194 1.00 89.19 100 TYR A CA 1
ATOM 751 C C . TYR A 1 100 ? 14.327 9.472 -19.327 1.00 89.19 100 TYR A C 1
ATOM 753 O O . TYR A 1 100 ? 14.553 8.338 -19.757 1.00 89.19 100 TYR A O 1
ATOM 761 N N . GLU A 1 101 ? 14.002 9.728 -18.069 1.00 92.06 101 GLU A N 1
ATOM 762 C CA . GLU A 1 101 ? 13.831 8.718 -17.043 1.00 92.06 101 GLU A CA 1
ATOM 763 C C . GLU A 1 101 ? 12.381 8.701 -16.588 1.00 92.06 101 GLU A C 1
ATOM 765 O O . GLU A 1 101 ? 11.784 9.737 -16.300 1.00 92.06 101 GLU A O 1
ATOM 770 N N . HIS A 1 102 ? 11.850 7.494 -16.532 1.00 93.19 102 HIS A N 1
ATOM 771 C CA . HIS A 1 102 ? 10.565 7.172 -15.961 1.00 93.19 102 HIS A CA 1
ATOM 772 C C . HIS A 1 102 ? 10.682 7.031 -14.443 1.00 93.19 102 HIS A C 1
ATOM 774 O O . HIS A 1 102 ? 11.753 6.713 -13.920 1.00 93.19 102 HIS A O 1
ATOM 780 N N . MET A 1 103 ? 9.558 7.156 -13.730 1.00 91.62 103 MET A N 1
ATOM 781 C CA . MET A 1 103 ? 9.515 6.761 -12.321 1.00 91.62 103 MET A CA 1
ATOM 782 C C . MET A 1 103 ? 9.991 5.306 -12.184 1.00 91.62 103 MET A C 1
ATOM 784 O O . MET A 1 103 ? 9.408 4.431 -12.844 1.00 91.62 103 MET A O 1
ATOM 788 N N . PRO A 1 104 ? 11.001 5.020 -11.342 1.00 91.94 104 PRO A N 1
ATOM 789 C CA . PRO A 1 104 ? 11.480 3.662 -11.158 1.00 91.94 104 PRO A CA 1
ATOM 790 C C . PRO A 1 104 ? 10.373 2.733 -10.646 1.00 91.94 104 PRO A C 1
ATOM 792 O O . PRO A 1 104 ? 9.579 3.101 -9.783 1.00 91.94 104 PRO A O 1
ATOM 795 N N . LEU A 1 105 ? 10.345 1.504 -11.168 1.00 93.50 105 LEU A N 1
ATOM 796 C CA . LEU A 1 105 ? 9.472 0.428 -10.697 1.00 93.50 105 LEU A CA 1
ATOM 797 C C . LEU A 1 105 ? 10.307 -0.725 -10.145 1.00 93.50 105 LEU A C 1
ATOM 799 O O . LEU A 1 105 ? 11.361 -1.065 -10.696 1.00 93.50 105 LEU A O 1
ATOM 803 N N . ARG A 1 106 ? 9.818 -1.367 -9.086 1.00 93.38 106 ARG A N 1
ATOM 804 C CA . ARG A 1 106 ? 10.423 -2.564 -8.492 1.00 93.38 106 ARG A CA 1
ATOM 805 C C . ARG A 1 106 ? 9.407 -3.695 -8.458 1.00 93.38 106 ARG A C 1
ATOM 807 O O . ARG A 1 106 ? 8.270 -3.506 -8.038 1.00 93.38 106 ARG A O 1
ATOM 814 N N . ALA A 1 107 ? 9.817 -4.868 -8.930 1.00 94.00 107 ALA A N 1
ATOM 815 C CA . ALA A 1 107 ? 9.000 -6.070 -8.868 1.00 94.00 107 ALA A CA 1
ATOM 816 C C . ALA A 1 107 ? 9.247 -6.785 -7.536 1.00 94.00 107 ALA A C 1
ATOM 818 O O . ALA A 1 107 ? 10.346 -7.283 -7.290 1.00 94.00 107 ALA A O 1
ATOM 819 N N . VAL A 1 108 ? 8.221 -6.861 -6.696 1.00 94.88 108 VAL A N 1
ATOM 820 C CA . VAL A 1 108 ? 8.274 -7.521 -5.386 1.00 94.88 108 VAL A CA 1
ATOM 821 C C . VAL A 1 108 ? 7.255 -8.647 -5.301 1.00 94.88 108 VAL A C 1
ATOM 823 O O . VAL A 1 108 ? 6.289 -8.678 -6.062 1.00 94.88 108 VAL A O 1
ATOM 826 N N . ALA A 1 109 ? 7.476 -9.596 -4.395 1.00 96.00 109 ALA A N 1
ATOM 827 C CA . ALA A 1 109 ? 6.505 -10.635 -4.073 1.00 96.00 109 ALA A CA 1
ATOM 828 C C . ALA A 1 109 ? 5.845 -10.298 -2.734 1.00 96.00 109 ALA A C 1
ATOM 830 O O . ALA A 1 109 ? 6.553 -10.119 -1.750 1.00 96.00 109 ALA A O 1
ATOM 831 N N . ILE A 1 110 ? 4.515 -10.215 -2.704 1.00 96.38 110 ILE A N 1
ATOM 832 C CA . ILE A 1 110 ? 3.739 -9.941 -1.487 1.00 96.38 110 ILE A CA 1
ATOM 833 C C . ILE A 1 110 ? 2.732 -11.072 -1.291 1.00 96.38 110 ILE A C 1
ATOM 835 O O . ILE A 1 110 ? 2.069 -11.482 -2.248 1.00 96.38 110 ILE A O 1
ATOM 839 N N . ALA A 1 111 ? 2.619 -11.583 -0.065 1.00 96.75 111 ALA A N 1
ATOM 840 C CA . ALA A 1 111 ? 1.631 -12.597 0.277 1.00 96.75 111 ALA A CA 1
ATOM 841 C C . ALA A 1 111 ? 0.210 -12.051 0.074 1.00 96.75 111 ALA A C 1
ATOM 843 O O . ALA A 1 111 ? -0.117 -10.962 0.545 1.00 96.75 111 ALA A O 1
ATOM 844 N N . VAL A 1 112 ? -0.650 -12.816 -0.602 1.00 96.06 112 VAL A N 1
ATOM 845 C CA . VAL A 1 112 ? -2.047 -12.410 -0.842 1.00 96.06 112 VAL A CA 1
ATOM 846 C C . VAL A 1 112 ? -2.790 -12.208 0.482 1.00 96.06 112 VAL A C 1
ATOM 848 O O . VAL A 1 112 ? -3.502 -11.222 0.632 1.00 96.06 112 VAL A O 1
ATOM 851 N N . ALA A 1 113 ? -2.528 -13.060 1.477 1.00 96.62 113 ALA A N 1
ATOM 852 C CA . ALA A 1 113 ? -3.130 -12.951 2.804 1.00 96.62 113 ALA A CA 1
ATOM 853 C C . ALA A 1 113 ? -2.795 -11.631 3.527 1.00 96.62 113 ALA A C 1
ATOM 855 O O . ALA A 1 113 ? -3.640 -11.097 4.242 1.00 96.62 113 ALA A O 1
ATOM 856 N N . ASP A 1 114 ? -1.592 -11.081 3.327 1.00 97.62 114 ASP A N 1
ATOM 857 C CA . ASP A 1 114 ? -1.205 -9.806 3.944 1.00 97.62 114 ASP A CA 1
ATOM 858 C C . ASP A 1 114 ? -1.967 -8.633 3.315 1.00 97.62 114 ASP A C 1
ATOM 860 O O . ASP A 1 114 ? -2.373 -7.696 4.002 1.00 97.62 114 ASP A O 1
ATOM 864 N N . LEU A 1 115 ? -2.219 -8.707 2.008 1.00 96.31 115 LEU A N 1
ATOM 865 C CA . LEU A 1 115 ? -2.979 -7.698 1.272 1.00 96.31 115 LEU A CA 1
ATOM 866 C C . LEU A 1 115 ? -4.462 -7.753 1.645 1.00 96.31 115 LEU A C 1
ATOM 868 O O . LEU A 1 115 ? -5.045 -6.716 1.957 1.00 96.31 115 LEU A O 1
ATOM 872 N N . ASP A 1 116 ? -5.031 -8.957 1.734 1.00 97.00 116 ASP A N 1
ATOM 873 C CA . ASP A 1 116 ? -6.400 -9.173 2.209 1.00 97.00 116 ASP A CA 1
ATOM 874 C C . ASP A 1 116 ? -6.590 -8.641 3.641 1.00 97.00 116 ASP A C 1
ATOM 876 O O . ASP A 1 116 ? -7.608 -8.013 3.947 1.00 97.00 116 ASP A O 1
ATOM 880 N N . ALA A 1 117 ? -5.595 -8.834 4.517 1.00 97.25 117 ALA A N 1
ATOM 881 C CA . ALA A 1 117 ? -5.616 -8.298 5.874 1.00 97.25 117 ALA A CA 1
ATOM 882 C C . ALA A 1 117 ? -5.622 -6.760 5.888 1.00 97.25 117 ALA A C 1
ATOM 884 O O . ALA A 1 117 ? -6.416 -6.168 6.623 1.00 97.25 117 ALA A O 1
ATOM 885 N N . LEU A 1 118 ? -4.806 -6.099 5.056 1.00 96.69 118 LEU A N 1
ATOM 886 C CA . LEU A 1 118 ? -4.829 -4.635 4.938 1.00 96.69 118 LEU A CA 1
ATOM 887 C C . LEU A 1 118 ? -6.151 -4.116 4.356 1.00 96.69 118 LEU A C 1
ATOM 889 O O . LEU A 1 118 ? -6.688 -3.129 4.862 1.00 96.69 118 LEU A O 1
ATOM 893 N N . ALA A 1 119 ? -6.710 -4.783 3.343 1.00 97.12 119 ALA A N 1
ATOM 894 C CA . ALA A 1 119 ? -8.003 -4.419 2.763 1.00 97.12 119 ALA A CA 1
ATOM 895 C C . ALA A 1 119 ? -9.133 -4.504 3.797 1.00 97.12 119 ALA A C 1
ATOM 897 O O . ALA A 1 119 ? -9.930 -3.574 3.950 1.00 97.12 119 ALA A O 1
ATOM 898 N N . ALA A 1 120 ? -9.186 -5.614 4.538 1.00 97.94 120 ALA A N 1
ATOM 899 C CA . ALA A 1 120 ? -10.180 -5.824 5.579 1.00 97.94 120 ALA A CA 1
ATOM 900 C C . ALA A 1 120 ? -9.997 -4.840 6.747 1.00 97.94 120 ALA A C 1
ATOM 902 O O . ALA A 1 120 ? -10.989 -4.308 7.248 1.00 97.94 120 ALA A O 1
ATOM 903 N N . ALA A 1 121 ? -8.755 -4.529 7.135 1.00 97.88 121 ALA A N 1
ATOM 904 C CA . ALA A 1 121 ? -8.469 -3.497 8.129 1.00 97.88 121 ALA A CA 1
ATOM 905 C C . ALA A 1 121 ? -8.991 -2.125 7.677 1.00 97.88 121 ALA A C 1
ATOM 907 O O . ALA A 1 121 ? -9.752 -1.494 8.409 1.00 97.88 121 ALA A O 1
ATOM 908 N N . ALA A 1 122 ? -8.670 -1.693 6.452 1.00 97.44 122 ALA A N 1
ATOM 909 C CA . ALA A 1 122 ? -9.146 -0.423 5.902 1.00 97.44 122 ALA A CA 1
ATOM 910 C C . ALA A 1 122 ? -10.682 -0.333 5.899 1.00 97.44 122 ALA A C 1
ATOM 912 O O . ALA A 1 122 ? -11.246 0.694 6.281 1.00 97.44 122 ALA A O 1
ATOM 913 N N . ALA A 1 123 ? -11.369 -1.422 5.535 1.00 97.56 123 ALA A N 1
ATOM 914 C CA . ALA A 1 123 ? -12.827 -1.487 5.546 1.00 97.56 123 ALA A CA 1
ATOM 915 C C . ALA A 1 123 ? -13.415 -1.352 6.962 1.00 97.56 123 ALA A C 1
ATOM 917 O O . ALA A 1 123 ? -14.367 -0.595 7.161 1.00 97.56 123 ALA A O 1
ATOM 918 N N . VAL A 1 124 ? -12.846 -2.050 7.950 1.00 97.69 124 VAL A N 1
ATOM 919 C CA . VAL A 1 124 ? -13.281 -1.978 9.355 1.00 97.69 124 VAL A CA 1
ATOM 920 C C . VAL A 1 124 ? -13.068 -0.577 9.926 1.00 97.69 124 VAL A C 1
ATOM 922 O O . VAL A 1 124 ? -13.989 -0.008 10.520 1.00 97.69 124 VAL A O 1
ATOM 925 N N . LEU A 1 125 ? -11.880 -0.004 9.723 1.00 97.12 125 LEU A N 1
ATOM 926 C CA . LEU A 1 125 ? -11.533 1.334 10.200 1.00 97.12 125 LEU A CA 1
ATOM 927 C C . LEU A 1 125 ? -12.450 2.385 9.562 1.00 97.12 125 LEU A C 1
ATOM 929 O O . LEU A 1 125 ? -13.095 3.161 10.269 1.00 97.12 125 LEU A O 1
ATOM 933 N N . GLY A 1 126 ? -12.585 2.354 8.233 1.00 96.75 126 GLY A N 1
ATOM 934 C CA . GLY A 1 126 ? -13.421 3.291 7.484 1.00 96.75 126 GLY A CA 1
ATOM 935 C C . GLY A 1 126 ? -14.897 3.200 7.861 1.00 96.75 126 GLY A C 1
ATOM 936 O O . GLY A 1 126 ? -15.542 4.223 8.088 1.00 96.75 126 GLY A O 1
ATOM 937 N N . HIS A 1 127 ? -15.436 1.986 8.004 1.00 96.62 127 HIS A N 1
ATOM 938 C CA . HIS A 1 127 ? -16.816 1.794 8.449 1.00 96.62 127 HIS A CA 1
ATOM 939 C C . HIS A 1 127 ? -17.049 2.348 9.860 1.00 96.62 127 HIS A C 1
ATOM 941 O O . HIS A 1 127 ? -18.072 2.995 10.103 1.00 96.62 127 HIS A O 1
ATOM 947 N N . THR A 1 128 ? -16.104 2.123 10.777 1.00 96.50 128 THR A N 1
ATOM 948 C CA . THR A 1 128 ? -16.199 2.600 12.163 1.00 96.50 128 THR A CA 1
ATOM 949 C C . THR A 1 128 ? -16.220 4.124 12.206 1.00 96.50 128 THR A C 1
ATOM 951 O O . THR A 1 128 ? -17.157 4.695 12.760 1.00 96.50 128 THR A O 1
ATOM 954 N N . VAL A 1 129 ? -15.265 4.787 11.546 1.00 95.50 129 VAL A N 1
ATOM 955 C CA . VAL A 1 129 ? -15.207 6.257 11.494 1.00 95.50 129 VAL A CA 1
ATOM 956 C C . VAL A 1 129 ? -16.459 6.848 10.839 1.00 95.50 129 VAL A C 1
ATOM 958 O O . VAL A 1 129 ? -17.001 7.836 11.327 1.00 95.50 129 VAL A O 1
ATOM 961 N N . ALA A 1 130 ? -16.959 6.237 9.762 1.00 95.00 130 ALA A N 1
ATOM 962 C CA . ALA A 1 130 ? -18.090 6.780 9.014 1.00 95.00 130 ALA A CA 1
ATOM 963 C C . ALA A 1 130 ? -19.451 6.588 9.703 1.00 95.00 130 ALA A C 1
ATOM 965 O O . ALA A 1 130 ? -20.355 7.398 9.507 1.00 95.00 130 ALA A O 1
ATOM 966 N N . THR A 1 131 ? -19.639 5.497 10.453 1.00 95.94 131 THR A N 1
ATOM 967 C CA . THR A 1 131 ? -20.983 5.081 10.906 1.00 95.94 131 THR A CA 1
ATOM 968 C C . THR A 1 131 ? -21.105 4.850 12.406 1.00 95.94 131 THR A C 1
ATOM 970 O O . THR A 1 131 ? -22.222 4.739 12.913 1.00 95.94 131 THR A O 1
ATOM 973 N N . ARG A 1 132 ? -19.984 4.771 13.130 1.00 93.12 132 ARG A N 1
ATOM 974 C CA . ARG A 1 132 ? -19.936 4.450 14.563 1.00 93.12 132 ARG A CA 1
ATOM 975 C C . ARG A 1 132 ? -18.944 5.346 15.333 1.00 93.12 132 ARG A C 1
ATOM 977 O O . ARG A 1 132 ? -18.128 4.809 16.085 1.00 93.12 132 ARG A O 1
ATOM 984 N N . PRO A 1 133 ? -19.013 6.684 15.187 1.00 91.81 133 PRO A N 1
ATOM 985 C CA . PRO A 1 133 ? -18.045 7.601 15.795 1.00 91.81 133 PRO A CA 1
ATOM 986 C C . PRO A 1 133 ? -18.064 7.597 17.333 1.00 91.81 133 PRO A C 1
ATOM 988 O O . PRO A 1 133 ? -17.071 7.961 17.945 1.00 91.81 133 PRO A O 1
ATOM 991 N N . ASP A 1 134 ? -19.154 7.141 17.958 1.00 91.81 134 ASP A N 1
ATOM 992 C CA . ASP A 1 134 ? -19.323 7.119 19.421 1.00 91.81 134 ASP A CA 1
ATOM 993 C C . ASP A 1 134 ? -18.891 5.782 20.066 1.00 91.81 134 ASP A C 1
ATOM 995 O O . ASP A 1 134 ? -19.409 5.389 21.111 1.00 91.81 134 ASP A O 1
ATOM 999 N N . THR A 1 135 ? -18.012 5.015 19.413 1.00 91.69 135 THR A N 1
ATOM 1000 C CA . THR A 1 135 ? -17.524 3.722 19.929 1.00 91.69 135 THR A CA 1
ATOM 1001 C C . THR A 1 135 ? -16.100 3.826 20.458 1.00 91.69 135 THR A C 1
ATOM 1003 O O . THR A 1 135 ? -15.314 4.612 19.942 1.00 91.69 135 THR A O 1
ATOM 1006 N N . GLU A 1 136 ? -15.734 2.965 21.411 1.00 91.38 136 GLU A N 1
ATOM 1007 C CA . GLU A 1 136 ? -14.351 2.855 21.913 1.00 91.38 136 GLU A CA 1
ATOM 1008 C C . GLU A 1 136 ? -13.347 2.606 20.776 1.00 91.38 136 GLU A C 1
ATOM 1010 O O . GLU A 1 136 ? -12.251 3.148 20.783 1.00 91.38 136 GLU A O 1
ATOM 1015 N N . LEU A 1 137 ? -13.739 1.861 19.734 1.00 92.94 137 LEU A N 1
ATOM 1016 C CA . LEU A 1 137 ? -12.900 1.686 18.547 1.00 92.94 137 LEU A CA 1
ATOM 1017 C C . LEU A 1 137 ? -12.686 3.001 17.785 1.00 92.94 137 LEU A C 1
ATOM 1019 O O . LEU A 1 137 ? -11.585 3.243 17.307 1.00 92.94 137 LEU A O 1
ATOM 1023 N N . ALA A 1 138 ? -13.699 3.859 17.665 1.00 94.19 138 ALA A N 1
ATOM 1024 C CA . ALA A 1 138 ? -13.525 5.168 17.036 1.00 94.19 138 ALA A CA 1
ATOM 1025 C C . ALA A 1 138 ? -12.615 6.088 17.870 1.00 94.19 138 ALA A C 1
ATOM 1027 O O . ALA A 1 138 ? -11.812 6.821 17.294 1.00 94.19 138 ALA A O 1
ATOM 1028 N N . GLU A 1 139 ? -12.690 6.004 19.200 1.00 93.56 139 GLU A N 1
ATOM 1029 C CA . GLU A 1 139 ? -11.779 6.705 20.111 1.00 93.56 139 GLU A CA 1
ATOM 1030 C C . GLU A 1 139 ? -10.336 6.200 19.965 1.00 93.56 139 GLU A C 1
ATOM 1032 O O . GLU A 1 139 ? -9.422 6.999 19.765 1.00 93.56 139 GLU A O 1
ATOM 1037 N N . ALA A 1 140 ? -10.139 4.881 19.942 1.00 93.81 140 ALA A N 1
ATOM 1038 C CA . ALA A 1 140 ? -8.833 4.263 19.734 1.00 93.81 140 ALA A CA 1
ATOM 1039 C C . ALA A 1 140 ? -8.230 4.626 18.362 1.00 93.81 140 ALA A C 1
ATOM 1041 O O . ALA A 1 140 ? -7.036 4.908 18.252 1.00 93.81 140 ALA A O 1
ATOM 1042 N N . ILE A 1 141 ? -9.057 4.687 17.310 1.00 95.44 141 ILE A N 1
ATOM 1043 C CA . ILE A 1 141 ? -8.641 5.160 15.981 1.00 95.44 141 ILE A CA 1
ATOM 1044 C C . ILE A 1 141 ? -8.216 6.632 16.036 1.00 95.44 141 ILE A C 1
ATOM 1046 O O . ILE A 1 141 ? -7.203 6.994 15.436 1.00 95.44 141 ILE A O 1
ATOM 1050 N N . ALA A 1 142 ? -8.968 7.488 16.733 1.00 94.50 142 ALA A N 1
ATOM 1051 C CA . ALA A 1 142 ? -8.617 8.897 16.882 1.00 94.50 142 ALA A CA 1
ATOM 1052 C C . ALA A 1 142 ? -7.282 9.064 17.625 1.00 94.50 142 ALA A C 1
ATOM 1054 O O . ALA A 1 142 ? -6.413 9.785 17.137 1.00 94.50 142 ALA A O 1
ATOM 1055 N N . ALA A 1 143 ? -7.082 8.329 18.723 1.00 93.56 143 ALA A N 1
ATOM 1056 C CA . ALA A 1 143 ? -5.826 8.316 19.470 1.00 93.56 143 ALA A CA 1
ATOM 1057 C C . ALA A 1 143 ? -4.645 7.843 18.605 1.00 93.56 143 ALA A C 1
ATOM 1059 O O . ALA A 1 143 ? -3.594 8.479 18.591 1.00 93.56 143 ALA A O 1
ATOM 1060 N N . GLY A 1 144 ? -4.823 6.773 17.824 1.00 93.62 144 GLY A N 1
ATOM 1061 C CA . GLY A 1 144 ? -3.772 6.281 16.930 1.00 93.62 144 GLY A CA 1
ATOM 1062 C C . GLY A 1 144 ? -3.459 7.232 15.777 1.00 93.62 144 GLY A C 1
ATOM 1063 O O . GLY A 1 144 ? -2.312 7.356 15.361 1.00 93.62 144 GLY A O 1
ATOM 1064 N N . THR A 1 145 ? -4.461 7.964 15.292 1.00 93.44 145 THR A N 1
ATOM 1065 C CA . THR A 1 145 ? -4.270 9.013 14.280 1.00 93.44 145 THR A CA 1
ATOM 1066 C C . THR A 1 145 ? -3.492 10.202 14.852 1.00 93.44 145 THR A C 1
ATOM 1068 O O . THR A 1 145 ? -2.624 10.753 14.177 1.00 93.44 145 THR A O 1
ATOM 1071 N N . GLU A 1 146 ? -3.766 10.584 16.102 1.00 92.69 146 GLU A N 1
ATOM 1072 C CA . GLU A 1 146 ? -3.009 11.621 16.810 1.00 92.69 146 GLU A CA 1
ATOM 1073 C C . GLU A 1 146 ? -1.554 11.190 17.046 1.00 92.69 146 GLU A C 1
ATOM 1075 O O . GLU A 1 146 ? -0.639 11.967 16.778 1.00 92.69 146 GLU A O 1
ATOM 1080 N N . ALA A 1 147 ? -1.324 9.939 17.456 1.00 91.81 147 ALA A N 1
ATOM 1081 C CA . ALA A 1 147 ? 0.019 9.378 17.611 1.00 91.81 147 ALA A CA 1
ATOM 1082 C C . ALA A 1 147 ? 0.792 9.329 16.279 1.00 91.81 147 ALA A C 1
ATOM 1084 O O . ALA A 1 147 ? 1.995 9.585 16.240 1.00 91.81 147 ALA A O 1
ATOM 1085 N N . ALA A 1 148 ? 0.093 9.071 15.169 1.00 91.31 148 ALA A N 1
ATOM 1086 C CA . ALA A 1 148 ? 0.664 9.048 13.825 1.00 91.31 148 ALA A CA 1
ATOM 1087 C C . ALA A 1 148 ? 1.056 10.434 13.282 1.00 91.31 148 ALA A C 1
ATOM 1089 O O . ALA A 1 148 ? 1.705 10.506 12.229 1.00 91.31 148 ALA A O 1
ATOM 1090 N N . ALA A 1 149 ? 0.688 11.525 13.964 1.00 88.00 149 ALA A N 1
ATOM 1091 C CA . ALA A 1 149 ? 0.928 12.883 13.497 1.00 88.00 149 ALA A CA 1
ATOM 1092 C C . ALA A 1 149 ? 2.415 13.143 13.178 1.00 88.00 149 ALA A C 1
ATOM 1094 O O . ALA A 1 149 ? 3.309 12.684 13.896 1.00 88.00 149 ALA A O 1
ATOM 1095 N N . PRO A 1 150 ? 2.711 13.892 12.102 1.00 81.19 150 PRO A N 1
ATOM 1096 C CA . PRO A 1 150 ? 4.080 14.272 11.798 1.00 81.19 150 PRO A CA 1
ATOM 1097 C C . PRO A 1 150 ? 4.623 15.217 12.876 1.00 81.19 150 PRO A C 1
ATOM 1099 O O . PRO A 1 150 ? 3.892 16.029 13.441 1.00 81.19 150 PRO A O 1
ATOM 1102 N N . THR A 1 151 ? 5.942 15.195 13.092 1.00 78.69 151 THR A N 1
ATOM 1103 C CA . THR A 1 151 ? 6.636 16.119 14.012 1.00 78.69 151 THR A CA 1
ATOM 1104 C C . THR A 1 151 ? 6.333 17.591 13.709 1.00 78.69 151 THR A C 1
ATOM 1106 O O . THR A 1 151 ? 6.320 18.433 14.607 1.00 78.69 151 THR A O 1
ATOM 1109 N N . TYR A 1 152 ? 6.101 17.906 12.432 1.00 72.75 152 TYR A N 1
ATOM 1110 C CA . TYR A 1 152 ? 5.764 19.240 11.957 1.00 72.75 152 TYR A CA 1
ATOM 1111 C C . TYR A 1 152 ? 4.497 19.183 11.104 1.00 72.75 152 TYR A C 1
ATOM 1113 O O . TYR A 1 152 ? 4.484 18.550 10.051 1.00 72.75 152 TYR A O 1
ATOM 1121 N N . GLY A 1 153 ? 3.456 19.894 11.532 1.00 73.81 153 GLY A N 1
ATOM 1122 C CA . GLY A 1 153 ? 2.185 19.991 10.815 1.00 73.81 153 GLY A CA 1
ATOM 1123 C C . GLY A 1 153 ? 0.990 19.610 11.689 1.00 73.81 153 GLY A C 1
ATOM 1124 O O . GLY A 1 153 ? 1.168 19.190 12.831 1.00 73.81 153 GLY A O 1
ATOM 1125 N N . PRO A 1 154 ? -0.238 19.814 11.189 1.00 76.88 154 PRO A N 1
ATOM 1126 C CA . PRO A 1 154 ? -1.428 19.322 11.865 1.00 76.88 154 PRO A CA 1
ATOM 1127 C C . PRO A 1 154 ? -1.470 17.790 11.824 1.00 76.88 154 PRO A C 1
ATOM 1129 O O . PRO A 1 154 ? -1.037 17.180 10.843 1.00 76.88 154 PRO A O 1
ATOM 1132 N N . ALA A 1 155 ? -2.031 17.181 12.869 1.00 80.81 155 ALA A N 1
ATOM 1133 C CA . ALA A 1 155 ? -2.381 15.768 12.831 1.00 80.81 155 ALA A CA 1
ATOM 1134 C C . ALA A 1 155 ? -3.389 15.520 11.690 1.00 80.81 155 ALA A C 1
ATOM 1136 O O . ALA A 1 155 ? -4.311 16.330 11.519 1.00 80.81 155 ALA A O 1
ATOM 1137 N N . PRO A 1 156 ? -3.223 14.446 10.900 1.00 84.81 156 PRO A N 1
ATOM 1138 C CA . PRO A 1 156 ? -4.214 14.071 9.898 1.00 84.81 156 PRO A CA 1
ATOM 1139 C C . PRO A 1 156 ? -5.547 13.734 10.577 1.00 84.81 156 PRO A C 1
ATOM 1141 O O . PRO A 1 156 ? -5.580 13.330 11.739 1.00 84.81 156 PRO A O 1
ATOM 1144 N N . ALA A 1 157 ? -6.663 13.883 9.865 1.00 90.38 157 ALA A N 1
ATOM 1145 C CA . ALA A 1 157 ? -7.919 13.326 10.348 1.00 90.38 157 ALA A CA 1
ATOM 1146 C C . ALA A 1 157 ? -7.891 11.792 10.197 1.00 90.38 157 ALA A C 1
ATOM 1148 O O . ALA A 1 157 ? -7.231 11.283 9.287 1.00 90.38 157 ALA A O 1
ATOM 1149 N N . PRO A 1 158 ? -8.655 11.030 11.005 1.00 92.12 158 PRO A N 1
ATOM 1150 C CA . PRO A 1 158 ? -8.722 9.574 10.861 1.00 92.12 158 PRO A CA 1
ATOM 1151 C C . PRO A 1 158 ? -9.064 9.116 9.440 1.00 92.12 158 PRO A C 1
ATOM 1153 O O . PRO A 1 158 ? -8.489 8.157 8.929 1.00 92.12 158 PRO A O 1
ATOM 1156 N N . GLY A 1 159 ? -9.968 9.845 8.776 1.00 92.94 159 GLY A N 1
ATOM 1157 C CA . GLY A 1 159 ? -10.340 9.589 7.386 1.00 92.94 159 GLY A CA 1
ATOM 1158 C C . GLY A 1 159 ? -9.161 9.673 6.415 1.00 92.94 159 GLY A C 1
ATOM 1159 O O . GLY A 1 159 ? -9.087 8.850 5.509 1.00 92.94 159 GLY A O 1
ATOM 1160 N N . ASP A 1 160 ? -8.210 10.583 6.641 1.00 91.69 160 ASP A N 1
ATOM 1161 C CA . ASP A 1 160 ? -7.071 10.797 5.741 1.00 91.69 160 ASP A CA 1
ATOM 1162 C C . ASP A 1 160 ? -6.094 9.612 5.786 1.00 91.69 160 ASP A C 1
ATOM 1164 O O . ASP A 1 160 ? -5.638 9.142 4.743 1.00 91.69 160 ASP A O 1
ATOM 1168 N N . ILE A 1 161 ? -5.785 9.091 6.983 1.00 92.81 161 ILE A N 1
ATOM 1169 C CA . ILE A 1 161 ? -4.920 7.905 7.127 1.00 92.81 161 ILE A CA 1
ATOM 1170 C C . ILE A 1 161 ? -5.607 6.674 6.527 1.00 92.81 161 ILE A C 1
ATOM 1172 O O . ILE A 1 161 ? -4.975 5.897 5.811 1.00 92.81 161 ILE A O 1
ATOM 1176 N N . ILE A 1 162 ? -6.907 6.497 6.783 1.00 94.69 162 ILE A N 1
ATOM 1177 C CA . ILE A 1 162 ? -7.673 5.358 6.261 1.00 94.69 162 ILE A CA 1
ATOM 1178 C C . ILE A 1 162 ? -7.760 5.416 4.731 1.00 94.69 162 ILE A C 1
ATOM 1180 O O . ILE A 1 162 ? -7.606 4.390 4.067 1.00 94.69 162 ILE A O 1
ATOM 1184 N N . GLU A 1 163 ? -7.956 6.602 4.155 1.00 93.56 163 GLU A N 1
ATOM 1185 C CA . GLU A 1 163 ? -7.929 6.797 2.708 1.00 93.56 163 GLU A CA 1
ATOM 1186 C C . GLU A 1 163 ? -6.548 6.467 2.128 1.00 93.56 163 GLU A C 1
ATOM 1188 O O . GLU A 1 163 ? -6.457 5.729 1.146 1.00 93.56 163 GLU A O 1
ATOM 1193 N N . ARG A 1 164 ? -5.463 6.939 2.755 1.00 92.19 164 ARG A N 1
ATOM 1194 C CA . ARG A 1 164 ? -4.087 6.611 2.344 1.00 92.19 164 ARG A CA 1
ATOM 1195 C C . ARG A 1 164 ? -3.811 5.109 2.410 1.00 92.19 164 ARG A C 1
ATOM 1197 O O . ARG A 1 164 ? -3.211 4.572 1.481 1.00 92.19 164 ARG A O 1
ATOM 1204 N N . LEU A 1 165 ? -4.296 4.413 3.440 1.00 94.44 165 LEU A N 1
ATOM 1205 C CA . LEU A 1 165 ? -4.225 2.951 3.529 1.00 94.44 165 LEU A CA 1
ATOM 1206 C C . LEU A 1 165 ? -4.999 2.276 2.387 1.00 94.44 165 LEU A C 1
ATOM 1208 O O . LEU A 1 165 ? -4.488 1.348 1.760 1.00 94.44 165 LEU A O 1
ATOM 1212 N N . ALA A 1 166 ? -6.209 2.746 2.077 1.00 94.38 166 ALA A N 1
ATOM 1213 C CA . ALA A 1 166 ? -7.000 2.206 0.973 1.00 94.38 166 ALA A CA 1
ATOM 1214 C C . ALA A 1 166 ? -6.318 2.433 -0.390 1.00 94.38 166 ALA A C 1
ATOM 1216 O O . ALA A 1 166 ? -6.303 1.528 -1.227 1.00 94.38 166 ALA A O 1
ATOM 1217 N N . ARG A 1 167 ? -5.701 3.602 -0.602 1.00 93.00 167 ARG A N 1
ATOM 1218 C CA . ARG A 1 167 ? -4.915 3.918 -1.807 1.00 93.00 167 ARG A CA 1
ATOM 1219 C C . ARG A 1 167 ? -3.647 3.076 -1.905 1.00 93.00 167 ARG A C 1
ATOM 1221 O O . ARG A 1 167 ? -3.353 2.568 -2.984 1.00 93.00 167 ARG A O 1
ATOM 1228 N N . LEU A 1 168 ? -2.941 2.864 -0.792 1.00 93.75 168 LEU A N 1
ATOM 1229 C CA . LEU A 1 168 ? -1.808 1.938 -0.706 1.00 93.75 168 LEU A CA 1
ATOM 1230 C C . LEU A 1 168 ? -2.226 0.526 -1.099 1.00 93.75 168 LEU A C 1
ATOM 1232 O O . LEU A 1 168 ? -1.605 -0.073 -1.973 1.00 93.75 168 LEU A O 1
ATOM 1236 N N . HIS A 1 169 ? -3.304 0.012 -0.507 1.00 94.75 169 HIS A N 1
ATOM 1237 C CA . HIS A 1 169 ? -3.827 -1.294 -0.880 1.00 94.75 169 HIS A CA 1
ATOM 1238 C C . HIS A 1 169 ? -4.182 -1.340 -2.374 1.00 94.75 169 HIS A C 1
ATOM 1240 O O . HIS A 1 169 ? -3.736 -2.244 -3.071 1.00 94.75 169 HIS A O 1
ATOM 1246 N N . GLY A 1 170 ? -4.905 -0.343 -2.894 1.00 93.00 170 GLY A N 1
ATOM 1247 C CA . GLY A 1 170 ? -5.273 -0.263 -4.312 1.00 93.00 170 GLY A CA 1
ATOM 1248 C C . GLY A 1 170 ? -4.071 -0.212 -5.261 1.00 93.00 170 GLY A C 1
ATOM 1249 O O . GLY A 1 170 ? -4.100 -0.835 -6.322 1.00 93.00 170 GLY A O 1
ATOM 1250 N N . LEU A 1 171 ? -2.989 0.467 -4.868 1.00 93.19 171 LEU A N 1
ATOM 1251 C CA . LEU A 1 171 ? -1.723 0.485 -5.603 1.00 93.19 171 LEU A CA 1
ATOM 1252 C C . LEU A 1 171 ? -1.074 -0.907 -5.634 1.00 93.19 171 LEU A C 1
ATOM 1254 O O . LEU A 1 171 ? -0.621 -1.357 -6.687 1.00 93.19 171 LEU A O 1
ATOM 1258 N N . LEU A 1 172 ? -1.055 -1.604 -4.496 1.00 94.12 172 LEU A N 1
ATOM 1259 C CA . LEU A 1 172 ? -0.469 -2.940 -4.379 1.00 94.12 172 LEU A CA 1
ATOM 1260 C C . LEU A 1 172 ? -1.357 -4.041 -4.980 1.00 94.12 172 LEU A C 1
ATOM 1262 O O . LEU A 1 172 ? -0.859 -5.131 -5.270 1.00 94.12 172 LEU A O 1
ATOM 1266 N N . ASP A 1 173 ? -2.657 -3.783 -5.137 1.00 92.88 173 ASP A N 1
ATOM 1267 C CA . ASP A 1 173 ? -3.706 -4.679 -5.658 1.00 92.88 173 ASP A CA 1
ATOM 1268 C C . ASP A 1 173 ? -4.125 -4.366 -7.094 1.00 92.88 173 ASP A C 1
ATOM 1270 O O . ASP A 1 173 ? -5.177 -4.781 -7.584 1.00 92.88 173 ASP A O 1
ATOM 1274 N N . LEU A 1 174 ? -3.266 -3.665 -7.833 1.00 90.56 174 LEU A N 1
ATOM 1275 C CA . LEU A 1 174 ? -3.470 -3.497 -9.260 1.00 90.56 174 LEU A CA 1
ATOM 1276 C C . LEU A 1 174 ? -3.532 -4.865 -9.957 1.00 90.56 174 LEU A C 1
ATOM 1278 O O . LEU A 1 174 ? -2.578 -5.640 -9.953 1.00 90.56 174 LEU A O 1
ATOM 1282 N N . ALA A 1 175 ? -4.659 -5.122 -10.629 1.00 87.81 175 ALA A N 1
ATOM 1283 C CA . ALA A 1 175 ? -4.882 -6.342 -11.398 1.00 87.81 175 ALA A CA 1
ATOM 1284 C C . ALA A 1 175 ? -3.713 -6.662 -12.346 1.00 87.81 175 ALA A C 1
ATOM 1286 O O . ALA A 1 175 ? -3.278 -5.797 -13.124 1.00 87.81 175 ALA A O 1
ATOM 1287 N N . VAL A 1 176 ? -3.269 -7.922 -12.303 1.00 89.44 176 VAL A N 1
ATOM 1288 C CA . VAL A 1 176 ? -2.223 -8.463 -13.175 1.00 89.44 176 VAL A CA 1
ATOM 1289 C C . VAL A 1 176 ? -2.705 -8.437 -14.623 1.00 89.44 176 VAL A C 1
ATOM 1291 O O . VAL A 1 176 ? -3.721 -9.037 -14.973 1.00 89.44 176 VAL A O 1
ATOM 1294 N N . SER A 1 177 ? -1.936 -7.776 -15.477 1.00 93.44 177 SER A N 1
ATOM 1295 C CA . SER A 1 177 ? -2.144 -7.699 -16.923 1.00 93.44 177 SER A CA 1
ATOM 1296 C C . SER A 1 177 ? -0.905 -8.168 -17.684 1.00 93.44 177 SER A C 1
ATOM 1298 O O . SER A 1 177 ? 0.168 -8.354 -17.102 1.00 93.44 177 SER A O 1
ATOM 1300 N N . ASP A 1 178 ? -1.032 -8.323 -19.001 1.00 94.44 178 ASP A N 1
ATOM 1301 C CA . ASP A 1 178 ? 0.119 -8.601 -19.867 1.00 94.44 178 ASP A CA 1
ATOM 1302 C C . ASP A 1 178 ? 1.192 -7.510 -19.746 1.00 94.44 178 ASP A C 1
ATOM 1304 O O . ASP A 1 178 ? 2.372 -7.838 -19.644 1.00 94.44 178 ASP A O 1
ATOM 1308 N N . ASP A 1 179 ? 0.781 -6.245 -19.594 1.00 94.25 179 ASP A N 1
ATOM 1309 C CA . ASP A 1 179 ? 1.687 -5.115 -19.345 1.00 94.25 179 ASP A CA 1
ATOM 1310 C C . ASP A 1 179 ? 2.538 -5.332 -18.086 1.00 94.25 179 ASP A C 1
ATOM 1312 O O . ASP A 1 179 ? 3.764 -5.230 -18.128 1.00 94.25 179 ASP A O 1
ATOM 1316 N N . THR A 1 180 ? 1.907 -5.701 -16.963 1.00 94.50 180 THR A N 1
ATOM 1317 C CA . THR A 1 180 ? 2.643 -5.952 -15.713 1.00 94.50 180 THR A CA 1
ATOM 1318 C C . THR A 1 180 ? 3.587 -7.148 -15.831 1.00 94.50 180 THR A C 1
ATOM 1320 O O . THR A 1 180 ? 4.707 -7.087 -15.331 1.00 94.50 180 THR A O 1
ATOM 1323 N N . ARG A 1 181 ? 3.190 -8.217 -16.540 1.00 94.88 181 ARG A N 1
ATOM 1324 C CA . ARG A 1 181 ? 4.045 -9.398 -16.754 1.00 94.88 181 ARG A CA 1
ATOM 1325 C C . ARG A 1 181 ? 5.253 -9.060 -17.620 1.00 94.88 181 ARG A C 1
ATOM 1327 O O . ARG A 1 181 ? 6.359 -9.511 -17.320 1.00 94.88 181 ARG A O 1
ATOM 1334 N N . GLN A 1 182 ? 5.053 -8.266 -18.669 1.00 95.12 182 GLN A N 1
ATOM 1335 C CA . GLN A 1 182 ? 6.123 -7.807 -19.546 1.00 95.12 182 GLN A CA 1
ATOM 1336 C C . GLN A 1 182 ? 7.130 -6.942 -18.783 1.00 95.12 182 GLN A C 1
ATOM 1338 O O . GLN A 1 182 ? 8.326 -7.225 -18.837 1.00 95.12 182 GLN A O 1
ATOM 1343 N N . LEU A 1 183 ? 6.658 -5.951 -18.023 1.00 94.75 183 LEU A N 1
ATOM 1344 C CA . LEU A 1 183 ? 7.517 -5.075 -17.221 1.00 94.75 183 LEU A CA 1
ATOM 1345 C C . LEU A 1 183 ? 8.299 -5.852 -16.159 1.00 94.75 183 LEU A C 1
ATOM 1347 O O . LEU A 1 183 ? 9.511 -5.687 -16.059 1.00 94.75 183 LEU A O 1
ATOM 1351 N N . ILE A 1 184 ? 7.640 -6.758 -15.429 1.00 94.25 184 ILE A N 1
ATOM 1352 C CA . ILE A 1 184 ? 8.304 -7.661 -14.478 1.00 94.25 184 ILE A CA 1
ATOM 1353 C C . ILE A 1 184 ? 9.428 -8.439 -15.168 1.00 94.25 184 ILE A C 1
ATOM 1355 O O . ILE A 1 184 ? 10.548 -8.491 -14.674 1.00 94.25 184 ILE A O 1
ATOM 1359 N N . THR A 1 185 ? 9.138 -9.002 -16.339 1.00 93.56 185 THR A N 1
ATOM 1360 C CA . THR A 1 185 ? 10.104 -9.799 -17.093 1.00 93.56 185 THR A CA 1
ATOM 1361 C C . THR A 1 185 ? 11.314 -8.969 -17.533 1.00 93.56 185 THR A C 1
ATOM 1363 O O . THR A 1 185 ? 12.437 -9.471 -17.541 1.00 93.56 185 THR A O 1
ATOM 1366 N N . VAL A 1 186 ? 11.108 -7.709 -17.921 1.00 92.75 186 VAL A N 1
ATOM 1367 C CA . VAL A 1 186 ? 12.197 -6.794 -18.291 1.00 92.75 186 VAL A CA 1
ATOM 1368 C C . VAL A 1 186 ? 13.039 -6.427 -17.068 1.00 92.75 186 VAL A C 1
ATOM 1370 O O . VAL A 1 186 ? 14.264 -6.510 -17.138 1.00 92.75 186 VAL A O 1
ATOM 1373 N N . LEU A 1 187 ? 12.401 -6.111 -15.939 1.00 91.44 187 LEU A N 1
ATOM 1374 C CA . LEU A 1 187 ? 13.088 -5.774 -14.691 1.00 91.44 187 LEU A CA 1
ATOM 1375 C C . LEU A 1 187 ? 13.880 -6.957 -14.117 1.00 91.44 187 LEU A C 1
ATOM 1377 O O . LEU A 1 187 ? 14.989 -6.754 -13.642 1.00 91.44 187 LEU A O 1
ATOM 1381 N N . ASP A 1 188 ? 13.367 -8.185 -14.216 1.00 90.19 188 ASP A N 1
ATOM 1382 C CA . ASP A 1 188 ? 14.069 -9.388 -13.739 1.00 90.19 188 ASP A CA 1
ATOM 1383 C C . ASP A 1 188 ? 15.320 -9.722 -14.559 1.00 90.19 188 ASP A C 1
ATOM 1385 O O . ASP A 1 188 ? 16.258 -10.338 -14.054 1.00 90.19 188 ASP A O 1
ATOM 1389 N N . ARG A 1 189 ? 15.332 -9.355 -15.845 1.00 87.38 189 ARG A N 1
ATOM 1390 C CA . ARG A 1 189 ? 16.503 -9.547 -16.714 1.00 87.38 189 ARG A CA 1
ATOM 1391 C C . ARG A 1 189 ? 17.553 -8.466 -16.512 1.00 87.38 189 ARG A C 1
ATOM 1393 O O . ARG A 1 189 ? 18.720 -8.702 -16.824 1.00 87.38 189 ARG A O 1
ATOM 1400 N N . ALA A 1 190 ? 17.140 -7.286 -16.062 1.00 80.62 190 ALA A N 1
ATOM 1401 C CA . ALA A 1 190 ? 18.049 -6.192 -15.808 1.00 80.62 190 ALA A CA 1
ATOM 1402 C C . ALA A 1 190 ? 18.903 -6.482 -14.567 1.00 80.62 190 ALA A C 1
ATOM 1404 O O . ALA A 1 190 ? 18.405 -6.888 -13.519 1.00 80.62 190 ALA A O 1
ATOM 1405 N N . GLY A 1 191 ? 20.213 -6.260 -14.680 1.00 69.88 191 GLY A N 1
ATOM 1406 C CA . GLY A 1 191 ? 21.091 -6.224 -13.512 1.00 69.88 191 GLY A CA 1
ATOM 1407 C C . GLY A 1 191 ? 20.768 -5.034 -12.599 1.00 69.88 191 GLY A C 1
ATOM 1408 O O . GLY A 1 191 ? 19.981 -4.154 -12.937 1.00 69.88 191 GLY A O 1
ATOM 1409 N N . THR A 1 192 ? 21.409 -4.968 -11.433 1.00 70.62 192 THR A N 1
ATOM 1410 C CA . THR A 1 192 ? 21.103 -3.944 -10.416 1.00 70.62 192 THR A CA 1
ATOM 1411 C C . THR A 1 192 ? 21.813 -2.603 -10.622 1.00 70.62 192 THR A C 1
ATOM 1413 O O . T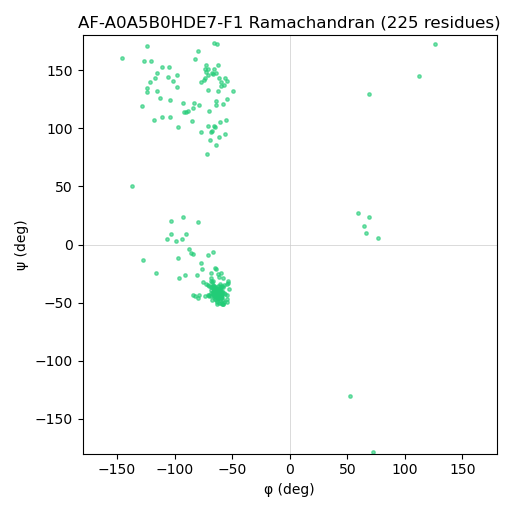HR A 1 192 ? 21.517 -1.653 -9.902 1.00 70.62 192 THR A O 1
ATOM 1416 N N . THR A 1 193 ? 22.750 -2.510 -11.572 1.00 72.38 193 THR A N 1
ATOM 1417 C CA . THR A 1 193 ? 23.662 -1.358 -11.706 1.00 72.38 193 THR A CA 1
ATOM 1418 C C . THR A 1 193 ? 23.504 -0.560 -12.995 1.00 72.38 193 THR A C 1
ATOM 1420 O O . THR A 1 193 ? 23.872 0.611 -13.023 1.00 72.38 193 THR A O 1
ATOM 1423 N N . GLU A 1 194 ? 22.997 -1.167 -14.068 1.00 85.56 194 GLU A N 1
ATOM 1424 C CA . GLU A 1 194 ? 22.843 -0.498 -15.363 1.00 85.56 194 GLU A CA 1
ATOM 1425 C C . GLU A 1 194 ? 21.409 0.018 -15.547 1.00 85.56 194 GLU A C 1
ATOM 1427 O O . GLU A 1 194 ? 20.469 -0.625 -15.075 1.00 85.56 194 GLU A O 1
ATOM 1432 N N . PRO A 1 195 ? 21.211 1.165 -16.225 1.00 90.75 195 PRO A N 1
ATOM 1433 C CA . PRO A 1 195 ? 19.877 1.617 -16.596 1.00 90.75 195 PRO A CA 1
ATOM 1434 C C . PRO A 1 195 ? 19.137 0.574 -17.439 1.00 90.75 195 PRO A C 1
ATOM 1436 O O . PRO A 1 195 ? 19.689 0.012 -18.385 1.00 90.75 195 PRO A O 1
ATOM 1439 N N . VAL A 1 196 ? 17.861 0.367 -17.131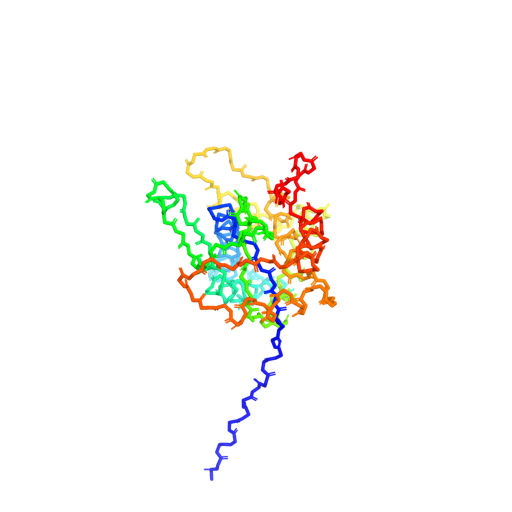 1.00 94.00 196 VAL A N 1
ATOM 1440 C CA . VAL A 1 196 ? 16.942 -0.437 -17.933 1.00 94.00 196 VAL A CA 1
ATOM 1441 C C . VAL A 1 196 ? 16.371 0.449 -19.027 1.00 94.00 196 VAL A C 1
ATOM 1443 O O . VAL A 1 196 ? 15.545 1.318 -18.752 1.00 94.00 196 VAL A O 1
ATOM 1446 N N . VAL A 1 197 ? 16.821 0.239 -20.262 1.00 94.44 197 VAL A N 1
ATOM 1447 C CA . VAL A 1 197 ? 16.278 0.927 -21.439 1.00 94.44 197 VAL A CA 1
ATOM 1448 C C . VAL A 1 197 ? 15.039 0.176 -21.911 1.00 94.44 197 VAL A C 1
ATOM 1450 O O . VAL A 1 197 ? 15.130 -0.999 -22.275 1.00 94.44 197 VAL A O 1
ATOM 1453 N N . LEU A 1 198 ? 13.882 0.834 -21.880 1.00 94.88 198 LEU A N 1
ATOM 1454 C CA . LEU A 1 198 ? 12.637 0.267 -22.391 1.00 94.88 198 LEU A CA 1
ATOM 1455 C C . LEU A 1 198 ? 12.614 0.321 -23.917 1.00 94.88 198 LEU A C 1
ATOM 1457 O O . LEU A 1 198 ? 13.014 1.315 -24.500 1.00 94.88 198 LEU A O 1
ATOM 1461 N N . ASP A 1 199 ? 12.124 -0.723 -24.581 1.00 95.00 199 ASP A N 1
ATOM 1462 C CA . ASP A 1 199 ? 11.730 -0.598 -25.989 1.00 95.00 199 ASP A CA 1
ATOM 1463 C C . ASP A 1 199 ? 10.346 0.064 -26.108 1.00 95.00 199 ASP A C 1
ATOM 1465 O O . ASP A 1 199 ? 9.607 0.147 -25.125 1.00 95.00 199 ASP A O 1
ATOM 1469 N N . ASP A 1 200 ? 9.960 0.492 -27.314 1.00 95.94 200 ASP A N 1
ATOM 1470 C CA . ASP A 1 200 ? 8.680 1.183 -27.556 1.00 95.94 200 ASP A CA 1
ATOM 1471 C C . ASP A 1 200 ? 7.463 0.393 -27.031 1.00 95.94 200 ASP A C 1
ATOM 1473 O O . ASP A 1 200 ? 6.462 0.957 -26.587 1.00 95.94 200 ASP A O 1
ATOM 1477 N N . THR A 1 201 ? 7.530 -0.943 -27.075 1.00 95.94 201 THR A N 1
ATOM 1478 C CA . THR A 1 201 ? 6.428 -1.803 -26.618 1.00 95.94 201 THR A CA 1
ATOM 1479 C C . THR A 1 201 ? 6.337 -1.810 -25.094 1.00 95.94 201 THR A C 1
ATOM 1481 O O . THR A 1 201 ? 5.244 -1.710 -24.532 1.00 95.94 201 THR A O 1
ATOM 1484 N N . THR A 1 202 ? 7.478 -1.932 -24.421 1.00 94.88 202 THR A N 1
ATOM 1485 C CA . THR A 1 202 ? 7.569 -1.962 -22.962 1.00 94.88 202 THR A CA 1
ATOM 1486 C C . THR A 1 202 ? 7.326 -0.579 -22.368 1.00 94.88 202 THR A C 1
ATOM 1488 O O . THR A 1 202 ? 6.681 -0.479 -21.328 1.00 94.88 202 THR A O 1
ATOM 1491 N N . GLU A 1 203 ? 7.741 0.490 -23.046 1.00 96.00 203 GLU A N 1
ATOM 1492 C CA . GLU A 1 203 ? 7.366 1.852 -22.678 1.00 96.00 203 GLU A CA 1
ATOM 1493 C C . GLU A 1 203 ? 5.848 2.047 -22.769 1.00 96.00 203 GLU A C 1
ATOM 1495 O O . GLU A 1 203 ? 5.228 2.541 -21.830 1.00 96.00 203 GLU A O 1
ATOM 1500 N N . ALA A 1 204 ? 5.197 1.600 -23.845 1.00 96.06 204 ALA A N 1
ATOM 1501 C CA . ALA A 1 204 ? 3.743 1.709 -23.938 1.00 96.06 204 ALA A CA 1
ATOM 1502 C C . ALA A 1 204 ? 3.030 0.940 -22.804 1.00 96.06 204 ALA A C 1
ATOM 1504 O O . ALA A 1 204 ? 1.994 1.389 -22.306 1.00 96.06 204 ALA A O 1
ATOM 1505 N N . ALA A 1 205 ? 3.573 -0.209 -22.387 1.00 96.12 205 ALA A N 1
ATOM 1506 C CA . ALA A 1 205 ? 3.100 -0.948 -21.215 1.00 96.12 205 ALA A CA 1
ATOM 1507 C C . ALA A 1 205 ? 3.337 -0.174 -19.906 1.00 96.12 205 ALA A C 1
ATOM 1509 O O . ALA A 1 205 ? 2.444 -0.134 -19.056 1.00 96.12 205 ALA A O 1
ATOM 1510 N N . TYR A 1 206 ? 4.495 0.480 -19.765 1.00 95.38 206 TYR A N 1
ATOM 1511 C CA . TYR A 1 206 ? 4.800 1.371 -18.646 1.00 95.38 206 TYR A CA 1
ATOM 1512 C C . TYR A 1 206 ? 3.776 2.501 -18.543 1.00 95.38 206 TYR A C 1
ATOM 1514 O O . TYR A 1 206 ? 3.171 2.657 -17.489 1.00 95.38 206 TYR A O 1
ATOM 1522 N N . GLN A 1 207 ? 3.505 3.223 -19.633 1.00 94.44 207 GLN A N 1
ATOM 1523 C CA . GLN A 1 207 ? 2.580 4.362 -19.627 1.00 94.44 207 GLN A CA 1
ATOM 1524 C C . GLN A 1 207 ? 1.160 3.949 -19.202 1.00 94.44 207 GLN A C 1
ATOM 1526 O O . GLN A 1 207 ? 0.543 4.589 -18.353 1.00 94.44 207 GLN A O 1
ATOM 1531 N N . ARG A 1 208 ? 0.659 2.806 -19.694 1.00 94.75 208 ARG A N 1
ATOM 1532 C CA . ARG A 1 208 ? -0.648 2.272 -19.263 1.00 94.75 208 ARG A CA 1
ATOM 1533 C C . ARG A 1 208 ? -0.675 1.882 -17.784 1.00 94.75 208 ARG A C 1
ATOM 1535 O O . ARG A 1 208 ? -1.703 2.042 -17.125 1.00 94.75 208 ARG A O 1
ATOM 1542 N N . LEU A 1 209 ? 0.422 1.338 -17.255 1.00 94.12 209 LEU A N 1
ATOM 1543 C CA . LEU A 1 209 ? 0.529 1.030 -15.829 1.00 94.12 209 LEU A CA 1
ATOM 1544 C C . LEU A 1 209 ? 0.612 2.311 -14.989 1.00 94.12 209 LEU A C 1
ATOM 1546 O O . LEU A 1 209 ? -0.091 2.417 -13.987 1.00 94.12 209 LEU A O 1
ATOM 1550 N N . ALA A 1 210 ? 1.419 3.276 -15.419 1.00 91.81 210 ALA A N 1
ATOM 1551 C CA . ALA A 1 210 ? 1.572 4.591 -14.815 1.00 91.81 210 ALA A CA 1
ATOM 1552 C C . ALA A 1 210 ? 0.226 5.323 -14.710 1.00 91.81 210 ALA A C 1
ATOM 1554 O O . ALA A 1 210 ? -0.099 5.855 -13.651 1.00 91.81 210 ALA A O 1
ATOM 1555 N N . ASP A 1 211 ? -0.612 5.270 -15.748 1.00 90.50 211 ASP A N 1
ATOM 1556 C CA . ASP A 1 211 ? -1.974 5.811 -15.709 1.00 90.50 211 ASP A CA 1
ATOM 1557 C C . ASP A 1 211 ? -2.825 5.148 -14.618 1.00 90.50 211 ASP A C 1
ATOM 1559 O O . ASP A 1 211 ? -3.479 5.831 -13.829 1.00 90.50 211 ASP A O 1
ATOM 1563 N N . ARG A 1 212 ? -2.781 3.815 -14.505 1.00 91.56 212 ARG A N 1
ATOM 1564 C CA . ARG A 1 212 ? -3.508 3.084 -13.452 1.00 91.56 212 ARG A CA 1
ATOM 1565 C C . ARG A 1 212 ? -2.995 3.434 -12.054 1.00 91.56 212 ARG A C 1
ATOM 1567 O O . ARG A 1 212 ? -3.803 3.620 -11.147 1.00 91.56 212 ARG A O 1
ATOM 1574 N N . MET A 1 213 ? -1.678 3.546 -11.884 1.00 91.50 213 MET A N 1
ATOM 1575 C CA . MET A 1 213 ? -1.057 3.956 -10.622 1.00 91.50 213 MET A CA 1
ATOM 1576 C C . MET A 1 213 ? -1.426 5.398 -10.260 1.00 91.50 213 MET A C 1
ATOM 1578 O O . MET A 1 213 ? -1.759 5.654 -9.109 1.00 91.50 213 MET A O 1
ATOM 1582 N N . ASN A 1 214 ? -1.453 6.323 -11.227 1.00 87.88 214 ASN A N 1
ATOM 1583 C CA . ASN A 1 214 ? -1.901 7.705 -11.018 1.00 87.88 214 ASN A CA 1
ATOM 1584 C C . ASN A 1 214 ? -3.363 7.760 -10.557 1.00 87.88 214 ASN A C 1
ATOM 1586 O O . ASN A 1 214 ? -3.687 8.553 -9.681 1.00 87.88 214 ASN A O 1
ATOM 1590 N N . VAL A 1 215 ? -4.244 6.922 -11.115 1.00 86.19 215 VAL A N 1
ATOM 1591 C CA . VAL A 1 215 ? -5.658 6.873 -10.702 1.00 86.19 215 VAL A CA 1
ATOM 1592 C C . VAL A 1 215 ? -5.814 6.355 -9.268 1.00 86.19 215 VAL A C 1
ATOM 1594 O O . VAL A 1 215 ? -6.697 6.821 -8.556 1.00 86.19 215 VAL A O 1
ATOM 1597 N N . MET A 1 216 ? -4.975 5.410 -8.830 1.00 88.06 216 MET A N 1
ATOM 1598 C CA . MET A 1 216 ? -5.031 4.881 -7.458 1.00 88.06 216 MET A CA 1
ATOM 1599 C C . MET A 1 216 ? -4.360 5.809 -6.439 1.00 88.06 216 MET A C 1
ATOM 1601 O O . MET A 1 216 ? -4.914 6.073 -5.374 1.00 88.06 216 MET A O 1
ATOM 1605 N N . TRP A 1 217 ? -3.163 6.302 -6.755 1.00 84.69 217 TRP A N 1
ATOM 1606 C CA . TRP A 1 217 ? -2.309 7.017 -5.808 1.00 84.69 217 TRP A CA 1
ATOM 1607 C C . TRP A 1 217 ? -2.439 8.543 -5.888 1.00 84.69 217 TRP A C 1
ATOM 1609 O O . TRP A 1 217 ? -2.252 9.229 -4.891 1.00 84.69 217 TRP A O 1
ATOM 1619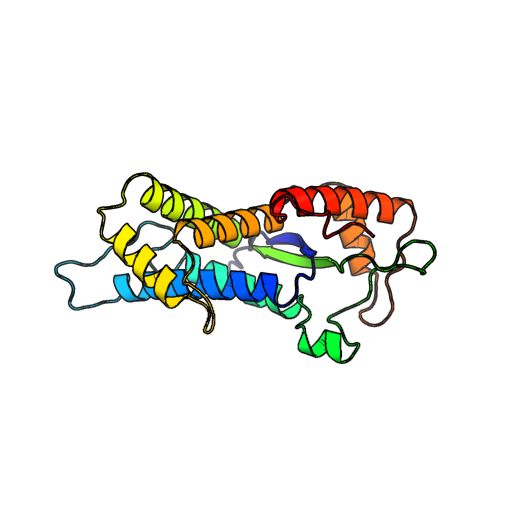 N N . GLY A 1 218 ? -2.770 9.100 -7.054 1.00 70.06 218 GLY A N 1
ATOM 1620 C CA . GLY A 1 218 ? -2.823 10.546 -7.255 1.00 70.06 218 GLY A CA 1
ATOM 1621 C C . GLY A 1 218 ? -4.043 11.214 -6.614 1.00 70.06 218 GLY A C 1
ATOM 1622 O O . GLY A 1 218 ? -5.167 10.722 -6.706 1.00 70.06 218 GLY A O 1
ATOM 1623 N N . ASP A 1 219 ? -3.840 12.410 -6.056 1.00 57.69 219 ASP A N 1
ATOM 1624 C CA . ASP A 1 219 ? -4.898 13.314 -5.563 1.00 57.69 219 ASP A CA 1
ATOM 1625 C C . ASP A 1 219 ? -5.584 14.129 -6.682 1.00 57.69 219 ASP A C 1
ATOM 1627 O O . ASP A 1 219 ? -6.200 15.167 -6.450 1.00 57.69 219 ASP A O 1
ATOM 1631 N N . GLY A 1 220 ? -5.475 13.687 -7.939 1.00 43.56 220 GLY A N 1
ATOM 1632 C CA . GLY A 1 220 ? -6.088 14.363 -9.087 1.00 43.56 220 GLY A CA 1
ATOM 1633 C C . GLY A 1 220 ? -5.368 15.630 -9.579 1.00 43.56 220 GLY A C 1
ATOM 1634 O O . GLY A 1 220 ? -5.864 16.271 -10.504 1.00 43.56 220 GLY A O 1
ATOM 1635 N N . ALA A 1 221 ? -4.195 15.985 -9.042 1.00 36.31 221 ALA A N 1
ATOM 1636 C CA . ALA A 1 221 ? -3.401 17.126 -9.509 1.00 36.31 221 ALA A CA 1
ATOM 1637 C C . ALA A 1 221 ? -2.021 16.691 -10.045 1.00 36.31 221 ALA A C 1
ATOM 1639 O O . ALA A 1 221 ? -1.122 16.372 -9.275 1.00 36.31 221 ALA A O 1
ATOM 1640 N N . ALA A 1 222 ? -1.881 16.756 -11.376 1.00 41.81 222 ALA A N 1
ATOM 1641 C CA . ALA A 1 222 ? -0.700 16.461 -12.200 1.00 41.81 222 ALA A CA 1
ATOM 1642 C C . ALA A 1 222 ? -0.269 14.982 -12.267 1.00 41.81 222 ALA A C 1
ATOM 1644 O O . ALA A 1 222 ? -0.111 14.291 -11.267 1.00 41.81 222 ALA A O 1
ATOM 1645 N N . SER A 1 223 ? -0.069 14.495 -13.492 1.00 51.31 223 SER A N 1
ATOM 1646 C CA . SER A 1 223 ? 0.313 13.116 -13.781 1.00 51.31 223 SER A CA 1
ATOM 1647 C C . SER A 1 223 ? 1.741 12.833 -13.292 1.00 51.31 223 SER A C 1
ATOM 1649 O O . SER A 1 223 ? 2.716 13.153 -13.967 1.00 51.31 223 SER A O 1
ATOM 1651 N N . ARG A 1 224 ? 1.862 12.255 -12.092 1.00 59.56 224 ARG A N 1
ATOM 1652 C CA . ARG A 1 224 ? 3.127 12.074 -11.354 1.00 59.56 224 ARG A CA 1
ATOM 1653 C C . ARG A 1 224 ? 4.077 11.071 -12.012 1.00 59.56 224 ARG A C 1
ATOM 1655 O O . ARG A 1 224 ? 5.285 11.159 -11.830 1.00 59.56 224 ARG A O 1
ATOM 1662 N N . PHE A 1 225 ? 3.523 10.148 -12.793 1.00 55.78 225 PHE A N 1
ATOM 1663 C CA . PHE A 1 225 ? 4.266 9.107 -13.509 1.00 55.78 225 PHE A CA 1
ATOM 1664 C C . PHE A 1 225 ? 4.452 9.381 -15.017 1.00 55.78 225 PHE A C 1
ATOM 1666 O O . PHE A 1 225 ? 4.893 8.487 -15.731 1.00 55.78 225 PHE A O 1
ATOM 1673 N N . LEU A 1 226 ? 4.108 10.577 -15.522 1.00 50.84 226 LEU A N 1
ATOM 1674 C CA . LEU A 1 226 ? 4.303 10.924 -16.938 1.00 50.84 226 LEU A CA 1
ATOM 1675 C C . LEU A 1 226 ? 5.600 11.711 -17.136 1.00 50.84 226 LEU A C 1
ATOM 1677 O O . LEU A 1 226 ? 5.602 12.920 -16.921 1.00 50.84 226 LEU A O 1
ATOM 1681 N N . TYR A 1 227 ? 6.643 11.028 -17.605 1.00 50.62 227 TYR A N 1
ATOM 1682 C CA . TYR A 1 227 ? 7.693 11.576 -18.470 1.00 50.62 227 TYR A CA 1
ATOM 1683 C C . TYR A 1 227 ? 8.155 10.490 -19.425 1.00 50.62 227 TYR A C 1
ATOM 1685 O O . TYR A 1 227 ? 8.293 9.338 -18.954 1.00 50.62 227 TYR A O 1
#

Secondary structure (DSSP, 8-state):
-----------EEEEEEE--THHHHHHHHHHHHHHHHHHHHHH-TTSSS---PPTTTGGGHHHHHHHHHHHHHGGGS--HHHHTTT--SS--EE-TTSSSEEPPEEEEEEEHHHHHHHHHHHHHHHHHHHH-TTSHHHHHHHHHHHHT--SSSPPPPHHHHHHHHHHHHHHHTPPP-HHHHHHHHHHHHS-SSS-EEPPHHHHHHHHHHHHHHHHHH--SSS-TT--

Mean predicted aligned error: 6.51 Å